Protein AF-A0A355WNE5-F1 (afdb_monomer_lite)

Foldseek 3Di:
DLCVQFVPVLLCVVQNDQLVLQLVLAQVGQLSSCVVCVVVLPPPPDPPPPDDDPDPVVSVVSRVVSCVVDVVDHSVRSVVVSVLSSVVVLCVCLVVCDRSNVVVVVVVVVVVVPDDDFDLLFFTWQDKDFDRQVQADPVQWGDPVVVVVRVVSSVLSVCVQLVCDPVVVVVFKHKDWPDKDKDFDAIDGGGFIKIKTKFFPDDPFFKTWIKIWMATPVGHTGMIMIIIIGMAGNVVRDGGGRPPSSSVSSVVSCVSRVPDDDDPPPPDDPPDDD

pLDDT: mean 93.44, std 5.15, range [63.78, 98.75]

Structure (mmCIF, N/CA/C/O backbone):
data_AF-A0A355WNE5-F1
#
_entry.id   AF-A0A355WNE5-F1
#
loop_
_atom_site.group_PDB
_atom_site.id
_atom_site.type_symbol
_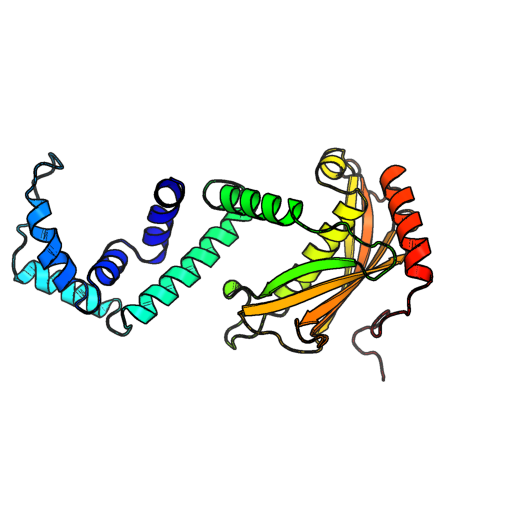atom_site.label_atom_id
_atom_site.label_alt_id
_atom_site.label_comp_id
_atom_site.label_asym_id
_atom_site.label_entity_id
_atom_site.label_seq_id
_atom_site.pdbx_PDB_ins_code
_atom_site.Cartn_x
_atom_site.Cartn_y
_atom_site.Cartn_z
_atom_site.occupancy
_atom_site.B_iso_or_equiv
_atom_site.auth_seq_id
_atom_site.auth_comp_id
_atom_site.auth_asym_id
_atom_site.auth_atom_id
_atom_site.pdbx_PDB_model_num
ATOM 1 N N . ASP A 1 1 ? -6.189 7.077 -25.784 1.00 85.75 1 ASP A N 1
ATOM 2 C CA . ASP A 1 1 ? -5.444 5.854 -25.456 1.00 85.75 1 ASP A CA 1
ATOM 3 C C . ASP A 1 1 ? -4.500 6.146 -24.292 1.00 85.75 1 ASP A C 1
ATOM 5 O O . ASP A 1 1 ? -3.668 7.043 -24.400 1.00 85.75 1 ASP A O 1
ATOM 9 N N . ASP A 1 2 ? -4.686 5.475 -23.157 1.00 89.94 2 ASP A N 1
ATOM 10 C CA . ASP A 1 2 ? -3.910 5.709 -21.928 1.00 89.94 2 ASP A CA 1
ATOM 11 C C . ASP A 1 2 ? -2.497 5.137 -22.013 1.00 89.94 2 ASP A C 1
ATOM 13 O O . ASP A 1 2 ? -1.567 5.724 -21.454 1.00 89.94 2 ASP A O 1
ATOM 17 N N . ALA A 1 3 ? -2.320 4.056 -22.778 1.00 86.75 3 ALA A N 1
ATOM 18 C CA . ALA A 1 3 ? -1.010 3.473 -23.023 1.00 86.75 3 ALA A CA 1
ATOM 19 C C . ALA A 1 3 ? -0.107 4.477 -23.754 1.00 86.75 3 ALA A C 1
ATOM 21 O O . ALA A 1 3 ? 1.057 4.641 -23.393 1.00 86.75 3 ALA A O 1
ATOM 22 N N . ILE A 1 4 ? -0.667 5.226 -24.710 1.00 89.56 4 ILE A N 1
ATOM 23 C CA . ILE A 1 4 ? 0.061 6.274 -25.437 1.00 89.56 4 ILE A CA 1
ATOM 24 C C . ILE A 1 4 ? 0.364 7.483 -24.541 1.00 89.56 4 ILE A C 1
ATOM 26 O O . ILE A 1 4 ? 1.486 7.982 -24.538 1.00 89.56 4 ILE A O 1
ATOM 30 N N . ARG A 1 5 ? -0.610 7.963 -23.758 1.00 89.75 5 ARG A N 1
ATOM 31 C CA . ARG A 1 5 ? -0.451 9.198 -22.964 1.00 89.75 5 ARG A CA 1
ATOM 32 C C . ARG A 1 5 ? 0.501 9.049 -21.781 1.00 89.75 5 ARG A C 1
ATOM 34 O O . ARG A 1 5 ? 1.165 10.017 -21.422 1.00 89.75 5 ARG A O 1
ATOM 41 N N . PHE A 1 6 ? 0.545 7.867 -21.166 1.00 91.12 6 PHE A N 1
ATOM 42 C CA . PHE A 1 6 ? 1.245 7.670 -19.894 1.00 91.12 6 PHE A CA 1
ATOM 43 C C . PHE A 1 6 ? 2.335 6.596 -19.931 1.00 91.12 6 PHE A C 1
ATOM 45 O O . PHE A 1 6 ? 3.108 6.510 -18.983 1.00 91.12 6 PHE A O 1
ATOM 52 N N . GLY A 1 7 ? 2.436 5.803 -21.004 1.00 86.81 7 GLY A N 1
ATOM 53 C CA . GLY A 1 7 ? 3.395 4.699 -21.091 1.00 86.81 7 GLY A CA 1
ATOM 54 C C . GLY A 1 7 ? 4.793 5.088 -21.582 1.00 86.81 7 GLY A C 1
ATOM 55 O O . GLY A 1 7 ? 5.783 4.562 -21.079 1.00 86.81 7 GLY A O 1
ATOM 56 N N . PHE A 1 8 ? 4.916 6.006 -22.548 1.00 88.75 8 PHE A N 1
ATOM 57 C CA . PHE A 1 8 ? 6.215 6.286 -23.184 1.00 88.75 8 PHE A CA 1
ATOM 58 C C . PHE A 1 8 ? 7.208 6.999 -22.264 1.00 88.75 8 PHE A C 1
ATOM 60 O O . PHE A 1 8 ? 8.348 6.558 -22.137 1.00 88.75 8 PHE A O 1
ATOM 67 N N . GLY A 1 9 ? 6.781 8.072 -21.591 1.00 91.81 9 GLY A N 1
ATOM 68 C CA . GLY A 1 9 ? 7.689 8.888 -20.778 1.00 91.81 9 GLY A CA 1
ATOM 69 C C . GLY A 1 9 ? 8.368 8.094 -19.658 1.00 91.81 9 GLY A C 1
ATOM 70 O O . GLY A 1 9 ? 9.571 8.216 -19.449 1.00 91.81 9 GLY A O 1
ATOM 71 N N . ILE A 1 10 ? 7.620 7.212 -18.989 1.00 92.56 10 ILE A N 1
ATOM 72 C CA . ILE A 1 10 ? 8.150 6.368 -17.910 1.00 92.56 10 ILE A CA 1
ATOM 73 C C . ILE A 1 10 ? 9.097 5.271 -18.413 1.00 92.56 10 ILE A C 1
ATOM 75 O O . ILE A 1 10 ? 9.984 4.870 -17.668 1.00 92.56 10 ILE A O 1
ATOM 79 N N . ARG A 1 11 ? 8.975 4.822 -19.673 1.00 92.31 11 ARG A N 1
ATOM 80 C CA . ARG A 1 11 ? 9.958 3.912 -20.288 1.00 92.31 11 ARG A CA 1
ATOM 81 C C . ARG A 1 11 ? 11.306 4.602 -20.468 1.00 92.31 11 ARG A C 1
ATOM 83 O O . ARG A 1 11 ? 12.330 4.036 -20.108 1.00 92.31 11 ARG A O 1
ATOM 90 N N . TRP A 1 12 ? 11.306 5.843 -20.948 1.00 93.50 12 TRP A N 1
ATOM 91 C CA . TRP A 1 12 ? 12.545 6.603 -21.123 1.00 93.50 12 TRP A CA 1
ATOM 92 C C . TRP A 1 12 ? 13.160 7.050 -19.802 1.00 93.50 12 TRP A C 1
ATOM 94 O O . TRP A 1 12 ? 14.377 7.039 -19.675 1.00 93.50 12 TRP A O 1
ATOM 104 N N . ALA A 1 13 ? 12.347 7.404 -18.809 1.00 93.44 13 ALA A N 1
ATOM 105 C CA . ALA A 1 13 ? 12.850 7.861 -17.517 1.00 93.44 13 ALA A CA 1
ATOM 106 C C . ALA A 1 13 ? 13.693 6.805 -16.775 1.00 93.44 13 ALA A C 1
ATOM 108 O O . ALA A 1 13 ? 14.590 7.183 -16.030 1.00 93.44 13 ALA A O 1
ATOM 109 N N . GLN A 1 14 ? 13.437 5.508 -16.980 1.00 92.25 14 GLN A N 1
ATOM 110 C CA . GLN A 1 14 ? 14.208 4.445 -16.319 1.00 92.25 14 GLN A CA 1
ATOM 111 C C . GLN A 1 14 ? 15.408 3.918 -17.121 1.00 92.25 14 GLN A C 1
ATOM 113 O O . GLN A 1 14 ? 16.373 3.453 -16.529 1.00 92.25 14 GLN A O 1
ATOM 118 N N . MET A 1 15 ? 15.338 3.946 -18.454 1.00 91.62 15 MET A N 1
ATOM 119 C CA . MET A 1 15 ? 16.271 3.232 -19.340 1.00 91.62 15 MET A CA 1
ATOM 120 C C . MET A 1 15 ? 16.990 4.169 -20.313 1.00 91.62 15 MET A C 1
ATOM 122 O O . MET A 1 15 ? 17.979 3.795 -20.934 1.00 91.62 15 MET A O 1
ATOM 126 N N . GLY A 1 16 ? 16.506 5.399 -20.470 1.00 92.75 16 GLY A N 1
ATOM 127 C CA . GLY A 1 16 ? 16.925 6.278 -21.551 1.00 92.75 16 GLY A CA 1
ATOM 128 C C . GLY A 1 16 ? 16.447 5.791 -22.923 1.00 92.75 16 GLY A C 1
ATOM 129 O O . GLY A 1 16 ? 15.763 4.772 -23.069 1.00 92.75 16 GLY A O 1
ATOM 130 N N . LEU A 1 17 ? 16.788 6.560 -23.957 1.00 91.25 17 LEU A N 1
ATOM 131 C CA . LEU A 1 17 ? 16.366 6.283 -25.332 1.00 91.25 17 LEU A CA 1
ATOM 132 C C . LEU A 1 17 ? 17.112 5.097 -25.951 1.00 91.25 17 LEU A C 1
ATOM 134 O O . LEU A 1 17 ? 16.466 4.217 -26.513 1.00 91.25 17 LEU A O 1
ATOM 138 N N . PHE A 1 18 ? 18.442 5.044 -25.823 1.00 91.81 18 PHE A N 1
ATOM 139 C CA . PHE A 1 18 ? 19.246 3.995 -26.459 1.00 91.81 18 PHE A CA 1
ATOM 140 C C . PHE A 1 18 ? 18.902 2.603 -25.928 1.00 91.81 18 PHE A C 1
ATOM 142 O O . PHE A 1 18 ? 18.630 1.710 -26.718 1.00 91.81 18 PHE A O 1
ATOM 149 N N . GLU A 1 19 ? 18.785 2.420 -24.616 1.00 93.75 19 GLU A N 1
ATOM 150 C CA . GLU A 1 19 ? 18.421 1.110 -24.067 1.00 93.75 19 GLU A CA 1
ATOM 151 C C . GLU A 1 19 ? 16.990 0.699 -24.465 1.00 93.75 19 GLU A C 1
ATOM 153 O O . GLU A 1 19 ? 16.724 -0.458 -24.791 1.00 93.75 19 GLU A O 1
ATOM 158 N N . THR A 1 20 ? 16.061 1.662 -24.541 1.00 92.44 20 THR A N 1
ATOM 159 C CA . THR A 1 20 ? 14.703 1.406 -25.056 1.00 92.44 20 THR A CA 1
ATOM 160 C C . THR A 1 20 ? 14.740 0.917 -26.510 1.00 92.44 20 THR A C 1
ATOM 162 O O . THR A 1 20 ? 14.001 0.001 -26.874 1.00 92.44 20 THR A O 1
ATOM 165 N N . TYR A 1 21 ? 15.600 1.505 -27.343 1.00 92.88 21 TYR A N 1
ATOM 166 C CA . TYR A 1 21 ? 15.784 1.105 -28.739 1.00 92.88 21 TYR A CA 1
ATOM 167 C C . TYR A 1 21 ? 16.542 -0.215 -28.887 1.00 92.88 21 TYR A C 1
ATOM 169 O O . TYR A 1 21 ? 16.194 -1.005 -29.761 1.00 92.88 21 TYR A O 1
ATOM 177 N N . ARG A 1 22 ? 17.493 -0.514 -27.994 1.00 93.44 22 ARG A N 1
ATOM 178 C CA . ARG A 1 22 ? 18.166 -1.817 -27.927 1.00 93.44 22 ARG A CA 1
ATOM 179 C C . ARG A 1 22 ? 17.148 -2.936 -27.738 1.00 93.44 22 ARG A C 1
ATOM 181 O O . ARG A 1 22 ? 17.141 -3.884 -28.515 1.00 93.44 22 ARG A O 1
ATOM 188 N N . VAL A 1 23 ? 16.241 -2.783 -26.768 1.00 92.56 23 VAL A N 1
ATOM 189 C CA . VAL A 1 23 ? 15.145 -3.739 -26.533 1.00 92.56 23 VAL A CA 1
ATOM 190 C C . VAL A 1 23 ? 14.216 -3.832 -27.749 1.00 92.56 23 VAL A C 1
ATOM 192 O O . VAL A 1 23 ? 13.805 -4.927 -28.122 1.00 92.56 23 VAL A O 1
ATOM 195 N N . ALA A 1 24 ? 13.912 -2.708 -28.408 1.00 89.94 24 ALA A N 1
ATOM 196 C CA . ALA A 1 24 ? 13.095 -2.700 -29.626 1.00 89.94 24 ALA A CA 1
ATOM 197 C C . ALA A 1 24 ? 13.771 -3.400 -30.821 1.00 89.94 24 ALA A C 1
ATOM 199 O O . ALA A 1 24 ? 13.076 -3.938 -31.680 1.00 89.94 24 ALA A O 1
ATOM 200 N N . GLY A 1 25 ? 15.106 -3.422 -30.863 1.00 89.19 25 GLY A N 1
ATOM 201 C CA . GLY A 1 25 ? 15.897 -4.160 -31.846 1.00 89.19 25 GLY A CA 1
ATOM 202 C C . GLY A 1 25 ? 15.849 -5.683 -31.687 1.00 89.19 25 GLY A C 1
ATOM 203 O O . GLY A 1 25 ? 16.315 -6.393 -32.576 1.00 89.19 25 GLY A O 1
ATOM 204 N N . GLY A 1 26 ? 15.258 -6.205 -30.607 1.00 89.50 26 GLY A N 1
ATOM 205 C CA . GLY A 1 26 ? 15.189 -7.642 -30.338 1.00 89.50 26 GLY A CA 1
ATOM 206 C C . GLY A 1 26 ? 16.566 -8.244 -30.048 1.00 89.50 26 GLY A C 1
ATOM 207 O O . GLY A 1 26 ? 17.490 -7.530 -29.676 1.00 89.50 26 GLY A O 1
ATOM 208 N N . GLU A 1 27 ? 16.719 -9.561 -30.221 1.00 88.69 27 GLU A N 1
ATOM 209 C CA . GLU A 1 27 ? 17.954 -10.293 -29.858 1.00 88.69 27 GLU A CA 1
ATOM 210 C C . GLU A 1 27 ? 19.220 -9.780 -30.566 1.00 88.69 27 GLU A C 1
ATOM 212 O O . GLU A 1 27 ? 20.323 -9.939 -30.056 1.00 88.69 27 GLU A O 1
ATOM 217 N N . ALA A 1 28 ? 19.073 -9.126 -31.721 1.00 87.25 28 ALA A N 1
ATOM 218 C CA . ALA A 1 28 ? 20.183 -8.514 -32.451 1.00 87.25 28 ALA A CA 1
ATOM 219 C C . ALA A 1 28 ? 20.502 -7.067 -31.998 1.00 87.25 28 ALA A C 1
ATOM 221 O O . ALA A 1 28 ? 21.400 -6.422 -32.545 1.00 87.25 28 ALA A O 1
ATOM 222 N N . GLY A 1 29 ? 19.781 -6.558 -30.996 1.00 90.19 29 GLY A N 1
ATOM 223 C CA . GLY A 1 29 ? 20.091 -5.341 -30.254 1.00 90.19 29 GLY A CA 1
ATOM 224 C C . GLY A 1 29 ? 20.078 -4.055 -31.082 1.00 90.19 29 GLY A C 1
ATOM 225 O O . GLY A 1 29 ? 19.337 -3.893 -32.054 1.00 90.19 29 GLY A O 1
ATOM 226 N N . MET A 1 30 ? 20.917 -3.105 -30.667 1.00 93.81 30 MET A N 1
ATOM 227 C CA . MET A 1 30 ? 20.962 -1.755 -31.233 1.00 93.81 30 MET A CA 1
ATOM 228 C C . MET A 1 30 ? 21.363 -1.733 -32.714 1.00 93.81 30 MET A C 1
ATOM 230 O O . MET A 1 30 ? 20.797 -0.964 -33.489 1.00 93.81 30 MET A O 1
ATOM 234 N N . ALA A 1 31 ? 22.296 -2.592 -33.133 1.00 91.19 31 ALA A N 1
ATOM 235 C CA . ALA A 1 31 ? 22.722 -2.662 -34.530 1.00 91.19 31 ALA A CA 1
ATOM 236 C C . ALA A 1 31 ? 21.545 -3.004 -35.459 1.00 91.19 31 ALA A C 1
ATOM 238 O O . ALA A 1 31 ? 21.344 -2.351 -36.483 1.00 91.19 31 ALA A O 1
ATOM 239 N N . HIS A 1 32 ? 20.720 -3.978 -35.065 1.00 91.31 32 HIS A N 1
ATOM 240 C CA . HIS A 1 32 ? 19.525 -4.345 -35.819 1.00 91.31 32 HIS A CA 1
ATOM 241 C C . HIS A 1 32 ? 18.469 -3.234 -35.816 1.00 91.31 32 HIS A C 1
ATOM 243 O O . HIS A 1 32 ? 17.899 -2.936 -36.865 1.00 91.31 32 HIS A O 1
ATOM 249 N N . PHE A 1 33 ? 18.266 -2.558 -34.679 1.00 92.19 33 PHE A N 1
ATOM 250 C CA . PHE A 1 33 ? 17.375 -1.398 -34.611 1.00 92.19 33 PHE A CA 1
ATOM 251 C C . PHE A 1 33 ? 17.787 -0.297 -35.604 1.00 92.19 33 PHE A C 1
ATOM 253 O O . PHE A 1 33 ? 16.955 0.202 -36.364 1.00 92.19 33 PHE A O 1
ATOM 260 N N . ILE A 1 34 ? 19.074 0.065 -35.638 1.00 91.75 34 ILE A N 1
ATOM 261 C CA . ILE A 1 34 ? 19.584 1.107 -36.539 1.00 91.75 34 ILE A CA 1
ATOM 262 C C . ILE A 1 34 ? 19.509 0.658 -38.001 1.00 91.75 34 ILE A C 1
ATOM 264 O O . ILE A 1 34 ? 19.103 1.450 -38.846 1.00 91.75 34 ILE A O 1
ATOM 268 N N . ALA A 1 35 ? 19.823 -0.601 -38.313 1.00 88.44 35 ALA A N 1
ATOM 269 C CA . ALA A 1 35 ? 19.684 -1.123 -39.673 1.00 88.44 35 ALA A CA 1
ATOM 270 C C . ALA A 1 35 ? 18.229 -1.051 -40.174 1.00 88.44 35 ALA A C 1
ATOM 272 O O . ALA A 1 35 ? 17.982 -0.734 -41.337 1.00 88.44 35 ALA A O 1
ATOM 273 N N . GLN A 1 36 ? 17.263 -1.304 -39.288 1.00 87.81 36 GLN A N 1
ATOM 274 C CA . GLN A 1 36 ? 15.842 -1.276 -39.621 1.00 87.81 36 GLN A CA 1
ATOM 275 C C . GLN A 1 36 ? 15.287 0.150 -39.767 1.00 87.81 36 GLN A C 1
ATOM 277 O O . GLN A 1 36 ? 14.536 0.420 -40.705 1.00 87.81 36 GLN A O 1
ATOM 282 N N . PHE A 1 37 ? 15.618 1.058 -38.843 1.00 85.69 37 PHE A N 1
ATOM 283 C CA . PHE A 1 37 ? 14.976 2.378 -38.748 1.00 85.69 37 PHE A CA 1
ATOM 284 C C . PHE A 1 37 ? 15.862 3.554 -39.172 1.00 85.69 37 PHE A C 1
ATOM 286 O O . PHE A 1 37 ? 15.346 4.641 -39.426 1.00 85.69 37 PHE A O 1
ATOM 293 N N . GLY A 1 38 ? 17.171 3.354 -39.307 1.00 82.19 38 GLY A N 1
ATOM 294 C CA . GLY A 1 38 ? 18.125 4.351 -39.793 1.00 82.19 38 GLY A CA 1
ATOM 295 C C . GLY A 1 38 ? 17.734 4.998 -41.128 1.00 82.19 38 GLY A C 1
ATOM 296 O O . GLY A 1 38 ? 17.777 6.226 -41.218 1.00 82.19 38 GLY A O 1
ATOM 297 N N . PRO A 1 39 ? 17.249 4.244 -42.138 1.00 83.56 39 PRO A N 1
ATOM 298 C CA . PRO A 1 39 ? 16.793 4.828 -43.402 1.00 83.56 39 PRO A CA 1
ATOM 299 C C . PRO A 1 39 ? 15.679 5.873 -43.236 1.00 83.56 39 PRO A C 1
ATOM 301 O O . PRO A 1 39 ? 15.608 6.832 -44.009 1.00 83.56 39 PRO A O 1
ATOM 304 N N . CYS A 1 40 ? 14.839 5.739 -42.204 1.00 82.62 40 CYS A N 1
ATOM 305 C CA . CYS A 1 40 ? 13.740 6.665 -41.925 1.00 82.62 40 CYS A CA 1
ATOM 306 C C . CYS A 1 40 ? 14.218 8.042 -41.439 1.00 82.62 40 CYS A C 1
ATOM 308 O O . CYS A 1 40 ? 13.444 8.995 -41.493 1.00 82.62 40 CYS A O 1
ATOM 310 N N . LEU A 1 41 ? 15.474 8.182 -40.995 1.00 77.19 41 LEU A N 1
ATOM 311 C CA . LEU A 1 41 ? 16.040 9.471 -40.571 1.00 77.19 41 LEU A CA 1
ATOM 312 C C . LEU A 1 41 ? 16.204 10.457 -41.738 1.00 77.19 41 LEU A C 1
ATOM 314 O O . LEU A 1 41 ? 16.226 11.664 -41.524 1.00 77.19 41 LEU A O 1
ATOM 318 N N . SER A 1 42 ? 16.269 9.952 -42.974 1.00 77.00 42 SER A N 1
ATOM 319 C CA . SER A 1 42 ? 16.332 10.770 -44.194 1.00 77.00 42 SER A CA 1
ATOM 320 C C . SER A 1 42 ? 14.975 11.340 -44.629 1.00 77.00 42 SER A C 1
ATOM 322 O O . SER A 1 42 ? 14.903 12.189 -45.519 1.00 77.00 42 SER A O 1
ATOM 324 N N . TRP A 1 43 ? 13.878 10.869 -44.031 1.00 81.50 43 TRP A N 1
ATOM 325 C CA . TRP A 1 43 ? 12.535 11.319 -44.382 1.00 81.50 43 TRP A CA 1
ATOM 326 C C . TRP A 1 43 ? 12.270 12.722 -43.809 1.00 81.50 43 TRP A C 1
ATOM 328 O O . TRP A 1 43 ? 12.822 13.086 -42.768 1.00 81.50 43 TRP A O 1
ATOM 338 N N . PRO A 1 44 ? 11.388 13.522 -44.433 1.00 81.31 44 PRO A N 1
ATOM 339 C CA . PRO A 1 44 ? 11.195 14.934 -44.098 1.00 81.31 44 PRO A CA 1
ATOM 340 C C . PRO A 1 44 ? 10.338 15.151 -42.831 1.00 81.31 44 PRO A C 1
ATOM 342 O O . PRO A 1 44 ? 9.370 15.911 -42.853 1.00 81.31 44 PRO A O 1
ATOM 345 N N . TRP A 1 45 ? 10.682 14.494 -41.719 1.00 76.31 45 TRP A N 1
ATOM 346 C CA . TRP A 1 45 ? 9.999 14.620 -40.422 1.00 76.31 45 TRP A CA 1
ATOM 347 C C . TRP A 1 45 ? 10.363 15.906 -39.673 1.00 76.31 45 TRP A C 1
ATOM 349 O O . TRP A 1 45 ? 9.607 16.360 -38.817 1.00 76.31 45 TRP A O 1
ATOM 359 N N . THR A 1 46 ? 11.523 16.495 -39.975 1.00 78.25 46 THR A N 1
ATOM 360 C CA . THR A 1 46 ? 12.040 17.701 -39.318 1.00 78.25 46 THR A CA 1
ATOM 361 C C . THR A 1 46 ? 12.763 18.610 -40.311 1.00 78.25 46 THR A C 1
ATOM 363 O O . THR A 1 46 ? 13.117 18.207 -41.416 1.00 78.25 46 THR A O 1
ATOM 366 N N . LYS A 1 47 ? 12.956 19.874 -39.925 1.00 81.00 47 LYS A N 1
ATOM 367 C CA . LYS A 1 47 ? 13.794 20.843 -40.649 1.00 81.00 47 LYS A CA 1
ATOM 368 C C . LYS A 1 47 ? 15.225 20.911 -40.102 1.00 81.00 47 LYS A C 1
ATOM 370 O O . LYS A 1 47 ? 16.065 21.569 -40.705 1.00 81.00 47 LYS A O 1
ATOM 375 N N . LEU A 1 48 ? 15.503 20.233 -38.987 1.00 78.81 48 LEU A N 1
ATOM 376 C CA . LEU A 1 48 ? 16.829 20.134 -38.374 1.00 78.81 48 LEU A CA 1
ATOM 377 C C . LEU A 1 48 ? 17.623 19.003 -39.042 1.00 78.81 48 LEU A C 1
ATOM 379 O O . LEU A 1 48 ? 17.717 17.910 -38.497 1.00 78.81 48 LEU A O 1
ATOM 383 N N . MET A 1 49 ? 18.125 19.263 -40.252 1.00 82.19 49 MET A N 1
ATOM 384 C CA . MET A 1 49 ? 18.818 18.262 -41.083 1.00 82.19 49 MET A CA 1
ATOM 385 C C . MET A 1 49 ? 20.348 18.373 -41.041 1.00 82.19 49 MET A C 1
ATO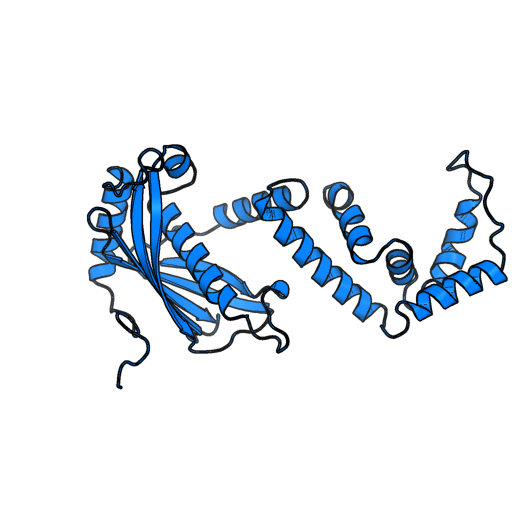M 387 O O . MET A 1 49 ? 21.025 17.637 -41.749 1.00 82.19 49 MET A O 1
ATOM 391 N N . ASP A 1 50 ? 20.893 19.279 -40.227 1.00 85.38 50 ASP A N 1
ATOM 392 C CA . ASP A 1 50 ? 22.328 19.326 -39.935 1.00 85.38 50 ASP A CA 1
ATOM 393 C C . ASP A 1 50 ? 22.659 18.240 -38.901 1.00 85.38 50 ASP A C 1
ATOM 395 O O . ASP A 1 50 ? 22.663 18.475 -37.691 1.00 85.38 50 ASP A O 1
ATOM 399 N N . VAL A 1 51 ? 22.790 17.005 -39.387 1.00 83.88 51 VAL A N 1
ATOM 400 C CA . VAL A 1 51 ? 23.010 15.800 -38.582 1.00 83.88 51 VAL A CA 1
ATOM 401 C C . VAL A 1 51 ? 24.150 14.968 -39.177 1.00 83.88 51 VAL A C 1
ATOM 403 O O . VAL A 1 51 ? 24.363 15.017 -40.390 1.00 83.88 51 VAL A O 1
ATOM 406 N N . PRO A 1 52 ? 24.881 14.184 -38.362 1.00 85.50 52 PRO A N 1
ATOM 407 C CA . PRO A 1 52 ? 25.912 13.284 -38.869 1.00 85.50 52 PRO A CA 1
ATOM 408 C C . PRO A 1 52 ? 25.359 12.282 -39.889 1.00 85.50 52 PRO A C 1
ATOM 410 O O . PRO A 1 52 ? 24.244 11.778 -39.732 1.00 85.50 52 PRO A O 1
ATOM 413 N N . GLU A 1 53 ? 26.159 11.946 -40.903 1.00 87.19 53 GLU A N 1
ATOM 414 C CA . GLU A 1 53 ? 25.842 10.842 -41.809 1.00 87.19 53 GLU A CA 1
ATOM 415 C C . GLU A 1 53 ? 25.831 9.513 -41.042 1.00 87.19 53 GLU A C 1
ATOM 417 O O . GLU A 1 53 ? 26.710 9.243 -40.220 1.00 87.19 53 GLU A O 1
ATOM 422 N N . LEU A 1 54 ? 24.837 8.666 -41.321 1.00 87.75 54 LEU A N 1
ATOM 423 C CA . LEU A 1 54 ? 24.714 7.344 -40.710 1.00 87.75 54 LEU A CA 1
ATOM 424 C C . LEU A 1 54 ? 25.671 6.351 -41.387 1.00 87.75 54 LEU A C 1
ATOM 426 O O . LEU A 1 54 ? 25.249 5.493 -42.159 1.00 87.75 54 LEU A O 1
ATOM 430 N N . THR A 1 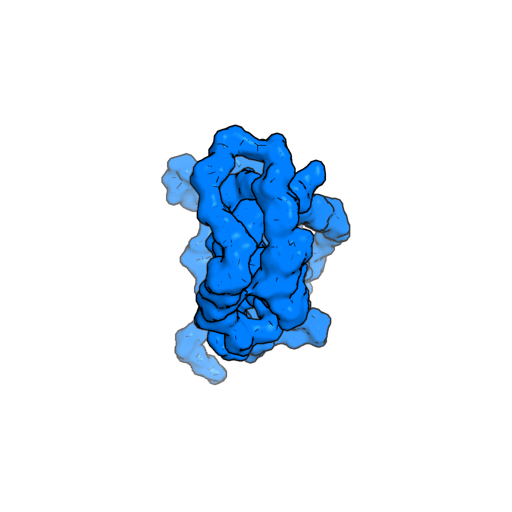55 ? 26.967 6.514 -41.137 1.00 91.69 55 THR A N 1
ATOM 431 C CA . THR A 1 55 ? 28.024 5.644 -41.667 1.00 91.69 55 THR A CA 1
ATOM 432 C C . THR A 1 55 ? 28.113 4.329 -40.897 1.00 91.69 55 THR A C 1
ATOM 434 O O . THR A 1 55 ? 27.733 4.264 -39.726 1.00 91.69 55 THR A O 1
ATOM 437 N N . ASP A 1 56 ? 28.684 3.291 -41.514 1.00 91.50 56 ASP A N 1
ATOM 438 C CA . ASP A 1 56 ? 28.910 1.995 -40.854 1.00 91.50 56 ASP A CA 1
ATOM 439 C C . ASP A 1 56 ? 29.733 2.138 -39.559 1.00 91.50 56 ASP A C 1
ATOM 441 O O . ASP A 1 56 ? 29.418 1.506 -38.549 1.00 91.50 56 ASP A O 1
ATOM 445 N N . ASP A 1 57 ? 30.732 3.029 -39.548 1.00 94.38 57 ASP A N 1
ATOM 446 C CA . ASP A 1 57 ? 31.538 3.329 -38.357 1.00 94.38 57 ASP A CA 1
ATOM 447 C C . ASP A 1 57 ? 30.700 3.953 -37.230 1.00 94.38 57 ASP A C 1
ATOM 449 O O . ASP A 1 57 ? 30.870 3.603 -36.057 1.00 94.38 57 ASP A O 1
ATOM 453 N N . LEU A 1 58 ? 29.767 4.854 -37.563 1.00 91.94 58 LEU A N 1
ATOM 454 C CA . LEU A 1 58 ? 28.859 5.454 -36.585 1.00 91.94 58 LEU A CA 1
ATOM 455 C C . LEU A 1 58 ? 27.876 4.416 -36.033 1.00 91.94 58 LEU A C 1
ATOM 457 O O . LEU A 1 58 ? 27.680 4.353 -34.818 1.00 91.94 58 LEU A O 1
ATOM 461 N N . VAL A 1 59 ? 27.299 3.572 -36.897 1.00 92.50 59 VAL A N 1
ATOM 462 C CA . VAL A 1 59 ? 26.417 2.471 -36.475 1.00 92.50 59 VAL A CA 1
ATOM 463 C C . VAL A 1 59 ? 27.156 1.537 -35.523 1.00 92.50 59 VAL A C 1
ATOM 465 O O . VAL A 1 59 ? 26.644 1.234 -34.443 1.00 92.50 59 VAL A O 1
ATOM 468 N N . LYS A 1 60 ? 28.381 1.133 -35.879 1.00 94.50 60 LYS A N 1
ATOM 469 C CA . LYS A 1 60 ? 29.225 0.284 -35.036 1.00 94.50 60 LYS A CA 1
ATOM 470 C C . LYS A 1 60 ? 29.528 0.949 -33.693 1.00 94.50 60 LYS A C 1
ATOM 472 O O . LYS A 1 60 ? 29.380 0.310 -32.659 1.00 94.50 60 LYS A O 1
ATOM 477 N N . THR A 1 61 ? 29.888 2.231 -33.695 1.00 95.69 61 THR A N 1
ATOM 478 C CA . THR A 1 61 ? 30.186 2.986 -32.466 1.00 95.69 61 THR A CA 1
ATOM 479 C C . THR A 1 61 ? 28.989 3.005 -31.516 1.00 95.69 61 THR A C 1
ATOM 481 O O . THR A 1 61 ? 29.143 2.748 -30.323 1.00 95.69 61 THR A O 1
ATOM 484 N N . ILE A 1 62 ? 27.788 3.273 -32.036 1.00 94.19 62 ILE A N 1
ATOM 485 C CA . ILE A 1 62 ? 26.560 3.300 -31.231 1.00 94.19 62 ILE A CA 1
ATOM 486 C C . ILE A 1 62 ? 26.217 1.899 -30.705 1.00 94.19 62 ILE A C 1
ATOM 488 O O . ILE A 1 62 ? 25.836 1.757 -29.542 1.00 94.19 62 ILE A O 1
ATOM 492 N N . ALA A 1 63 ? 26.351 0.865 -31.540 1.00 93.94 63 ALA A N 1
ATOM 493 C CA . ALA A 1 63 ? 26.102 -0.513 -31.132 1.00 93.94 63 ALA A CA 1
ATOM 494 C C . ALA A 1 63 ? 27.072 -0.962 -30.026 1.00 93.94 63 ALA A C 1
ATOM 496 O O . ALA A 1 63 ? 26.615 -1.426 -28.984 1.00 93.94 63 ALA A O 1
ATOM 497 N N . ASP A 1 64 ? 28.377 -0.719 -30.195 1.00 95.75 64 ASP A N 1
ATOM 498 C CA . ASP A 1 64 ? 29.407 -1.052 -29.204 1.00 95.75 64 ASP A CA 1
ATOM 499 C C . ASP A 1 64 ? 29.148 -0.342 -27.861 1.00 95.75 64 ASP A C 1
ATOM 501 O O . ASP A 1 64 ? 29.295 -0.940 -26.796 1.00 95.75 64 ASP A O 1
ATOM 505 N N . GLN A 1 65 ? 28.729 0.930 -27.888 1.00 96.06 65 GLN A N 1
ATOM 506 C CA . GLN A 1 65 ? 28.369 1.679 -26.677 1.00 96.06 65 GLN A CA 1
ATOM 507 C C . GLN A 1 65 ? 27.111 1.121 -26.001 1.00 96.06 65 GLN A C 1
ATOM 509 O O . GLN A 1 65 ? 27.065 1.019 -24.774 1.00 96.06 65 GLN A O 1
ATOM 514 N N . SER A 1 66 ? 26.102 0.733 -26.785 1.00 94.94 66 SER A N 1
ATOM 515 C CA . SER A 1 66 ? 24.888 0.099 -26.265 1.00 94.94 66 SER A CA 1
ATOM 516 C C . SER A 1 66 ? 25.185 -1.262 -25.626 1.00 94.94 66 SER A C 1
ATOM 518 O O . SER A 1 66 ? 24.644 -1.573 -24.565 1.00 94.94 66 SER A O 1
ATOM 520 N N . ASP A 1 67 ? 26.077 -2.058 -26.216 1.00 93.88 67 ASP A N 1
ATOM 521 C CA . ASP A 1 67 ? 26.498 -3.337 -25.642 1.00 93.88 67 ASP A CA 1
ATOM 522 C C . ASP A 1 67 ? 27.402 -3.155 -24.418 1.00 93.88 67 ASP A C 1
ATOM 524 O O . ASP A 1 67 ? 27.287 -3.911 -23.455 1.00 93.88 67 ASP A O 1
ATOM 528 N N . ALA A 1 68 ? 28.233 -2.113 -24.377 1.00 95.25 68 ALA A N 1
ATOM 529 C CA . ALA A 1 68 ? 28.966 -1.761 -23.163 1.00 95.25 68 ALA A CA 1
ATOM 530 C C . ALA A 1 68 ? 28.023 -1.384 -22.002 1.00 95.25 68 ALA A C 1
ATOM 532 O O . ALA A 1 68 ? 28.316 -1.700 -20.849 1.00 95.25 68 ALA A O 1
ATOM 533 N N . GLN A 1 69 ? 26.886 -0.739 -22.295 1.00 93.69 69 GLN A N 1
ATOM 534 C CA . GLN A 1 69 ? 25.890 -0.359 -21.291 1.00 93.69 69 GLN A CA 1
ATOM 535 C C . GLN A 1 69 ? 25.125 -1.564 -20.723 1.00 93.69 69 GLN A C 1
ATOM 537 O O . GLN A 1 69 ? 24.880 -1.610 -19.517 1.00 93.69 69 GLN A O 1
ATOM 542 N N . SER A 1 70 ? 24.675 -2.502 -21.563 1.00 93.88 70 SER A N 1
ATOM 543 C CA . SER A 1 70 ? 23.722 -3.549 -21.137 1.00 93.88 70 SER A CA 1
ATOM 544 C C . SER A 1 70 ? 23.872 -4.900 -21.848 1.00 93.88 70 SER A C 1
ATOM 546 O O . SER A 1 70 ? 22.998 -5.762 -21.760 1.00 93.88 70 SER A O 1
ATOM 548 N N . GLY A 1 71 ? 25.004 -5.134 -22.513 1.00 90.94 71 GLY A N 1
ATOM 549 C CA . GLY A 1 71 ? 25.324 -6.379 -23.222 1.00 90.94 71 GLY A CA 1
ATOM 550 C C . GLY A 1 71 ? 25.426 -7.620 -22.338 1.00 90.94 71 GLY A C 1
ATOM 551 O O . GLY A 1 71 ? 25.292 -8.734 -22.835 1.00 90.94 71 GLY A O 1
ATOM 552 N N . MET A 1 72 ? 25.601 -7.444 -21.025 1.00 94.56 72 MET A N 1
ATOM 553 C CA . MET A 1 72 ? 25.571 -8.537 -20.048 1.00 94.56 72 MET A CA 1
ATOM 554 C C . MET A 1 72 ? 24.161 -9.083 -19.773 1.00 94.56 72 MET A C 1
ATOM 556 O O . MET A 1 72 ? 24.039 -10.111 -19.112 1.00 94.56 72 MET A O 1
ATOM 560 N N . HIS A 1 73 ? 23.113 -8.410 -20.259 1.00 94.88 73 HIS A N 1
ATOM 561 C CA . HIS A 1 73 ? 21.727 -8.842 -20.131 1.00 94.88 73 HIS A CA 1
ATOM 562 C C . HIS A 1 73 ? 21.162 -9.293 -21.478 1.00 94.88 73 HIS A C 1
ATOM 564 O O . HIS A 1 73 ? 21.293 -8.608 -22.500 1.00 94.88 73 HIS A O 1
ATOM 570 N N . SER A 1 74 ? 20.449 -10.417 -21.455 1.00 94.69 74 SER A N 1
ATOM 571 C CA . SER A 1 74 ? 19.558 -10.799 -22.548 1.00 94.69 74 SER A CA 1
ATOM 572 C C . SER A 1 74 ? 18.414 -9.794 -22.694 1.00 94.69 74 SER A C 1
ATOM 574 O O . SER A 1 74 ? 18.021 -9.111 -21.741 1.00 94.69 74 SER A O 1
ATOM 576 N N . ILE A 1 75 ? 17.806 -9.741 -23.879 1.00 93.44 75 ILE A N 1
ATOM 577 C CA . ILE A 1 75 ? 16.655 -8.862 -24.122 1.00 93.44 75 ILE A CA 1
ATOM 578 C C . ILE A 1 75 ? 15.492 -9.219 -23.195 1.00 93.44 75 ILE A C 1
ATOM 580 O O . ILE A 1 75 ? 14.872 -8.333 -22.613 1.00 93.44 75 ILE A O 1
ATOM 584 N N . ARG A 1 76 ? 15.259 -10.516 -22.961 1.00 94.25 76 ARG A N 1
ATOM 585 C CA . ARG A 1 76 ? 14.247 -11.008 -22.013 1.00 94.25 76 ARG A CA 1
ATOM 586 C C . ARG A 1 76 ? 14.478 -10.493 -20.587 1.00 94.25 76 ARG A C 1
ATOM 588 O O . ARG A 1 76 ? 13.520 -10.206 -19.870 1.00 94.25 76 ARG A O 1
ATOM 595 N N . GLU A 1 77 ? 15.730 -10.418 -20.142 1.00 95.06 77 GLU A N 1
ATOM 596 C CA . GLU A 1 77 ? 16.068 -9.874 -18.821 1.00 95.06 77 GLU A CA 1
ATOM 597 C C . GLU A 1 77 ? 15.829 -8.367 -18.765 1.00 95.06 77 GLU A C 1
ATOM 599 O O . GLU A 1 77 ? 15.211 -7.895 -17.812 1.00 95.06 77 GLU A O 1
ATOM 604 N N . LEU A 1 78 ? 16.217 -7.628 -19.807 1.00 95.12 78 LEU A N 1
ATOM 605 C CA . LEU A 1 78 ? 15.950 -6.192 -19.904 1.00 95.12 78 LEU A CA 1
ATOM 606 C C . LEU A 1 78 ? 14.455 -5.874 -19.937 1.00 95.12 78 LEU A C 1
ATOM 608 O O . LEU A 1 78 ? 14.023 -4.919 -19.297 1.00 95.12 78 LEU A O 1
ATOM 612 N N . GLU A 1 79 ? 13.640 -6.682 -20.615 1.00 94.44 79 GLU A N 1
ATOM 613 C CA . GLU A 1 79 ? 12.181 -6.549 -20.585 1.00 94.44 79 GLU A CA 1
ATOM 614 C C . GLU A 1 79 ? 11.621 -6.729 -19.172 1.00 94.44 79 GLU A C 1
ATOM 616 O O . GLU A 1 79 ? 10.784 -5.938 -18.739 1.00 94.44 79 GLU A O 1
ATOM 621 N N . ARG A 1 80 ? 12.112 -7.722 -18.419 1.00 93.12 80 ARG A N 1
ATOM 622 C CA . ARG A 1 80 ? 11.703 -7.932 -17.021 1.00 93.12 80 ARG A CA 1
ATOM 623 C C . ARG A 1 80 ? 12.131 -6.774 -16.124 1.00 93.12 80 ARG A C 1
ATOM 625 O O . ARG A 1 80 ? 11.321 -6.302 -15.330 1.00 93.12 80 ARG A O 1
ATOM 632 N N . ILE A 1 81 ? 13.372 -6.299 -16.259 1.00 92.94 81 ILE A N 1
ATOM 633 C CA . ILE A 1 81 ? 13.879 -5.126 -15.529 1.00 92.94 81 ILE A CA 1
ATOM 634 C C . ILE A 1 81 ? 12.996 -3.914 -15.837 1.00 92.94 81 ILE A C 1
ATOM 636 O O . ILE A 1 81 ? 12.510 -3.252 -14.916 1.00 92.94 81 ILE A O 1
ATOM 640 N N . ARG A 1 82 ? 12.714 -3.678 -17.125 1.00 94.00 82 ARG A N 1
ATOM 641 C CA . ARG A 1 82 ? 11.840 -2.600 -17.578 1.00 94.00 82 ARG A CA 1
ATOM 642 C C . ARG A 1 82 ? 10.480 -2.691 -16.904 1.00 94.00 82 ARG A C 1
ATOM 644 O O . ARG A 1 82 ? 10.031 -1.716 -16.309 1.00 94.00 82 ARG A O 1
ATOM 651 N N . ASP A 1 83 ? 9.815 -3.832 -17.010 1.00 92.50 83 ASP A N 1
ATOM 652 C CA . ASP A 1 83 ? 8.434 -3.978 -16.560 1.00 92.50 83 ASP A CA 1
ATOM 653 C C . ASP A 1 83 ? 8.325 -3.863 -15.028 1.00 92.50 83 ASP A C 1
ATOM 655 O O . ASP A 1 83 ? 7.424 -3.182 -14.532 1.00 92.50 83 ASP A O 1
ATOM 659 N N . ASN A 1 84 ? 9.297 -4.396 -14.279 1.00 90.06 84 ASN A N 1
ATOM 660 C CA . ASN A 1 84 ? 9.385 -4.221 -12.825 1.00 90.06 84 ASN A CA 1
ATOM 661 C C . ASN A 1 84 ? 9.532 -2.741 -12.431 1.00 90.06 84 ASN A C 1
ATOM 663 O O . ASN A 1 84 ? 8.782 -2.242 -11.586 1.00 90.06 84 ASN A O 1
ATOM 667 N N . ASN A 1 85 ? 10.448 -2.016 -13.081 1.00 92.62 85 ASN A N 1
ATOM 668 C CA . ASN A 1 85 ? 10.664 -0.589 -12.835 1.00 92.62 85 ASN A CA 1
ATOM 669 C C . ASN A 1 85 ? 9.426 0.244 -13.188 1.00 92.62 85 ASN A C 1
ATOM 671 O O . ASN A 1 85 ? 9.049 1.140 -12.432 1.00 92.62 85 ASN A O 1
ATOM 675 N N . LEU A 1 86 ? 8.755 -0.070 -14.303 1.00 92.31 86 LEU A N 1
ATOM 676 C CA . LEU A 1 86 ? 7.521 0.605 -14.707 1.00 92.31 86 LEU A CA 1
ATOM 677 C C . LEU A 1 86 ? 6.445 0.462 -13.632 1.00 92.31 86 LEU A C 1
ATOM 679 O O . LEU A 1 86 ? 5.827 1.456 -13.250 1.00 92.31 86 LEU A O 1
ATOM 683 N N . VAL A 1 87 ? 6.230 -0.751 -13.118 1.00 90.75 87 VAL A N 1
ATOM 684 C CA . VAL A 1 87 ? 5.252 -0.992 -12.051 1.00 90.75 87 VAL A CA 1
ATOM 685 C C . VAL A 1 87 ? 5.606 -0.191 -10.797 1.00 90.75 87 VAL A C 1
ATOM 687 O O . VAL A 1 87 ? 4.732 0.491 -10.257 1.00 90.75 87 VAL A O 1
ATOM 690 N N . ALA A 1 88 ? 6.870 -0.198 -10.363 1.00 91.06 88 ALA A N 1
ATOM 691 C CA . ALA A 1 88 ? 7.315 0.562 -9.194 1.00 91.06 88 ALA A CA 1
ATOM 692 C C . ALA A 1 88 ? 7.101 2.080 -9.363 1.00 91.06 88 ALA A C 1
ATOM 694 O O . ALA A 1 88 ? 6.519 2.732 -8.492 1.00 91.06 88 ALA A O 1
ATOM 695 N N . MET A 1 89 ? 7.495 2.638 -10.513 1.00 93.38 89 MET A N 1
ATOM 696 C CA . MET A 1 89 ? 7.304 4.055 -10.836 1.00 93.38 89 MET A CA 1
ATOM 697 C C . MET A 1 89 ? 5.827 4.441 -10.894 1.00 93.38 89 MET A C 1
ATOM 699 O O . MET A 1 89 ? 5.429 5.461 -10.344 1.00 93.38 89 MET A O 1
ATOM 703 N N . MET A 1 90 ? 4.978 3.637 -11.536 1.00 93.12 90 MET A N 1
ATOM 704 C CA . MET A 1 90 ? 3.549 3.948 -11.600 1.00 93.12 90 MET A CA 1
ATOM 705 C C . MET A 1 90 ? 2.906 3.898 -10.207 1.00 93.12 90 MET A C 1
ATOM 707 O O . MET A 1 90 ? 2.090 4.757 -9.872 1.00 93.12 90 MET A O 1
ATOM 711 N N . ARG A 1 91 ? 3.302 2.936 -9.362 1.00 91.50 91 ARG A N 1
ATOM 712 C CA . ARG A 1 91 ? 2.803 2.810 -7.983 1.00 91.50 91 ARG A CA 1
ATOM 713 C C . ARG A 1 91 ? 3.198 3.998 -7.109 1.00 91.50 91 ARG A C 1
ATOM 715 O O . ARG A 1 91 ? 2.359 4.455 -6.333 1.00 91.50 91 ARG A O 1
ATOM 722 N N . SER A 1 92 ? 4.417 4.524 -7.244 1.00 92.62 92 SER A N 1
ATOM 723 C CA . SER A 1 92 ? 4.859 5.695 -6.472 1.00 92.62 92 SER A CA 1
ATOM 724 C C . SER A 1 92 ? 4.056 6.959 -6.809 1.00 92.62 92 SER A C 1
ATOM 726 O O . SER A 1 92 ? 3.801 7.786 -5.934 1.00 92.62 92 SER A O 1
ATOM 728 N N . LEU A 1 93 ? 3.556 7.069 -8.046 1.00 94.94 93 LEU A N 1
ATOM 729 C CA . LEU A 1 93 ? 2.737 8.198 -8.494 1.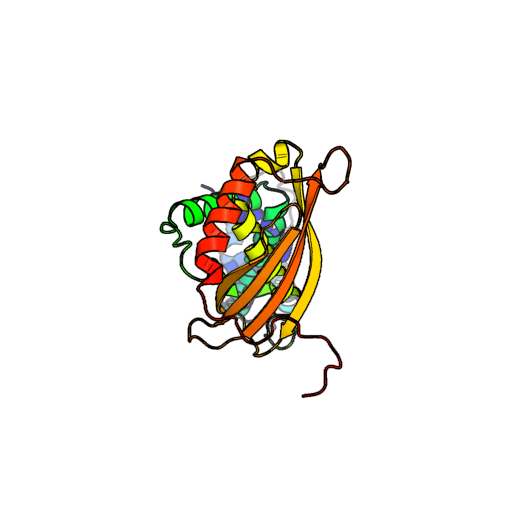00 94.94 93 LEU A CA 1
ATOM 730 C C . LEU A 1 93 ? 1.314 8.206 -7.916 1.00 94.94 93 LEU A C 1
ATOM 732 O O . LEU A 1 93 ? 0.651 9.243 -7.969 1.00 94.94 93 LEU A O 1
ATOM 736 N N . LYS A 1 94 ? 0.828 7.100 -7.333 1.00 94.38 94 LYS A N 1
ATOM 737 C CA . LYS A 1 94 ? -0.535 7.021 -6.768 1.00 94.38 94 LYS A CA 1
ATOM 738 C C . LYS A 1 94 ? -0.796 8.087 -5.707 1.00 94.38 94 LYS A C 1
ATOM 740 O O . LYS A 1 94 ? -1.872 8.680 -5.706 1.00 94.38 94 LYS A O 1
ATOM 745 N N . GLY A 1 95 ? 0.195 8.380 -4.863 1.00 91.12 95 GLY A N 1
ATOM 746 C CA . GLY A 1 95 ? 0.075 9.399 -3.815 1.00 91.12 95 GLY A CA 1
ATOM 747 C C . GLY A 1 95 ? -0.100 10.823 -4.350 1.00 91.12 95 GLY A C 1
ATOM 748 O O . GLY A 1 95 ? -0.690 11.655 -3.675 1.00 91.12 95 GLY A O 1
ATOM 749 N N . GLN A 1 96 ? 0.362 11.096 -5.575 1.00 95.50 96 GLN A N 1
ATOM 750 C CA . GLN A 1 96 ? 0.203 12.405 -6.221 1.00 95.50 96 GLN A CA 1
ATOM 751 C C . GLN A 1 96 ? -1.118 12.530 -6.988 1.00 95.50 96 GLN A C 1
ATOM 753 O O . GLN A 1 96 ? -1.456 13.617 -7.445 1.00 95.50 96 GLN A O 1
ATOM 758 N N . ASN A 1 97 ? -1.847 11.420 -7.157 1.00 95.00 97 ASN A N 1
ATOM 759 C CA . ASN A 1 97 ? -3.134 11.355 -7.847 1.00 95.00 97 ASN A CA 1
ATOM 760 C C . ASN A 1 97 ? -3.162 12.116 -9.191 1.00 95.00 97 ASN A C 1
ATOM 762 O O . ASN A 1 97 ? -4.132 12.794 -9.523 1.00 95.00 97 ASN A O 1
ATOM 766 N N . TRP A 1 98 ? -2.084 12.006 -9.972 1.00 94.62 98 TRP A N 1
ATOM 767 C CA . TRP A 1 98 ? -1.942 12.658 -11.274 1.00 94.62 98 TRP A CA 1
ATOM 768 C C . TRP A 1 98 ? -1.305 11.714 -12.299 1.00 94.62 98 TRP A C 1
ATOM 770 O O . TRP A 1 98 ? -0.565 10.794 -11.939 1.00 94.62 98 TRP A O 1
ATOM 780 N N . GLY A 1 99 ? -1.603 11.915 -13.586 1.00 93.88 99 GLY A N 1
ATOM 781 C CA . GLY A 1 99 ? -1.090 11.082 -14.679 1.00 93.88 99 GLY A CA 1
ATOM 782 C C . GLY A 1 99 ? -1.376 9.587 -14.481 1.00 93.88 99 GLY A C 1
ATOM 783 O O . GLY A 1 99 ? -2.505 9.203 -14.175 1.00 93.88 99 GLY A O 1
ATOM 784 N N . ALA A 1 100 ? -0.344 8.744 -14.607 1.00 94.38 100 ALA A N 1
ATOM 785 C CA . ALA A 1 100 ? -0.451 7.300 -14.365 1.00 94.38 100 ALA A CA 1
ATOM 786 C C . ALA A 1 100 ? -0.943 6.963 -12.942 1.00 94.38 100 ALA A C 1
ATOM 788 O O . ALA A 1 100 ? -1.668 5.988 -12.757 1.00 94.38 100 ALA A O 1
ATOM 789 N N . GLY A 1 101 ? -0.606 7.790 -11.946 1.00 95.19 101 GLY A N 1
ATOM 790 C CA . GLY A 1 101 ? -1.070 7.615 -10.570 1.00 95.19 101 GLY A CA 1
ATOM 791 C C . GLY A 1 101 ? -2.585 7.771 -10.435 1.00 95.19 101 GLY A C 1
ATOM 792 O O . GLY A 1 101 ? -3.230 6.937 -9.802 1.00 95.19 101 GLY A O 1
ATOM 793 N N . ALA A 1 102 ? -3.165 8.786 -11.087 1.00 95.19 102 ALA A N 1
ATOM 794 C CA . ALA A 1 102 ? -4.616 8.992 -11.116 1.00 95.19 102 ALA A CA 1
ATOM 795 C C . ALA A 1 102 ? -5.346 7.815 -11.778 1.00 95.19 102 ALA A C 1
ATOM 797 O O . ALA A 1 102 ? -6.364 7.353 -11.268 1.00 95.19 102 ALA A O 1
ATOM 798 N N . LEU A 1 103 ? -4.807 7.297 -12.888 1.00 94.25 103 LEU A N 1
ATOM 799 C CA . LEU A 1 103 ? -5.377 6.130 -13.565 1.00 94.25 103 LEU A CA 1
ATOM 800 C C . LEU A 1 103 ? -5.370 4.886 -12.678 1.00 94.25 103 LEU A C 1
ATOM 802 O O . LEU A 1 103 ? -6.368 4.168 -12.621 1.00 94.25 103 LEU A O 1
ATOM 806 N N . LEU A 1 104 ? -4.269 4.640 -11.964 1.00 93.69 104 LEU A N 1
ATOM 807 C CA . LEU A 1 104 ? -4.196 3.532 -11.017 1.00 93.69 104 LEU A CA 1
ATOM 808 C C . LEU A 1 104 ? -5.179 3.706 -9.859 1.00 93.69 104 LEU A C 1
ATOM 810 O O . LEU A 1 104 ? -5.821 2.737 -9.475 1.00 93.69 104 LEU A O 1
ATOM 814 N N . ASN A 1 105 ? -5.350 4.917 -9.327 1.00 93.44 105 ASN A N 1
ATOM 815 C CA . ASN A 1 105 ? -6.346 5.165 -8.284 1.00 93.44 105 ASN A CA 1
ATOM 816 C C . ASN A 1 105 ? -7.775 4.928 -8.796 1.00 93.44 105 ASN A C 1
ATOM 818 O O . ASN A 1 105 ? -8.558 4.271 -8.121 1.00 93.44 105 ASN A O 1
ATOM 822 N N . GLN A 1 106 ? -8.107 5.374 -10.013 1.00 93.88 106 GLN A N 1
ATOM 823 C CA . GLN A 1 106 ? -9.409 5.087 -10.632 1.00 93.88 106 GLN A CA 1
ATOM 824 C C . GLN A 1 106 ? -9.630 3.585 -10.853 1.00 93.88 106 GLN A C 1
ATOM 826 O O . GLN A 1 106 ? -10.745 3.085 -10.688 1.00 93.88 106 GLN A O 1
ATOM 831 N N . HIS A 1 107 ? -8.578 2.859 -11.237 1.00 92.56 107 HIS A N 1
ATOM 832 C CA . HIS A 1 107 ? -8.623 1.408 -11.363 1.00 92.56 107 HIS A CA 1
ATOM 833 C C . HIS A 1 107 ? -8.888 0.737 -10.009 1.00 92.56 107 HIS A C 1
ATOM 835 O O . HIS A 1 107 ? -9.805 -0.076 -9.914 1.00 92.56 107 HIS A O 1
ATOM 841 N N . ASP A 1 108 ? -8.167 1.134 -8.958 1.00 90.19 108 ASP A N 1
ATOM 842 C CA . ASP A 1 108 ? -8.397 0.672 -7.587 1.00 90.19 108 ASP A CA 1
ATOM 843 C C . ASP A 1 108 ? -9.839 0.937 -7.131 1.00 90.19 108 ASP A C 1
ATOM 845 O O . ASP A 1 108 ? -10.480 0.036 -6.600 1.00 90.19 108 ASP A O 1
ATOM 849 N N . THR A 1 109 ? -10.384 2.138 -7.366 1.00 89.00 109 THR A N 1
ATOM 850 C CA . THR A 1 109 ? -11.779 2.464 -7.025 1.00 89.00 109 THR A CA 1
ATOM 851 C C . THR A 1 109 ? -12.760 1.523 -7.720 1.00 89.00 109 THR A C 1
ATOM 853 O O . THR A 1 109 ? -13.708 1.054 -7.096 1.00 89.00 109 THR A O 1
ATOM 856 N N . ARG A 1 110 ? -12.531 1.207 -9.000 1.00 90.62 110 ARG A N 1
ATOM 857 C CA . ARG A 1 110 ? -13.384 0.277 -9.752 1.00 90.62 110 ARG A CA 1
ATOM 858 C C . ARG A 1 110 ? -13.316 -1.142 -9.196 1.00 90.62 110 ARG A C 1
ATOM 860 O O . ARG A 1 110 ? -14.351 -1.791 -9.105 1.00 90.62 110 ARG A O 1
ATOM 867 N N . LEU A 1 111 ? -12.121 -1.611 -8.834 1.00 87.75 111 LEU A N 1
ATOM 868 C CA . LEU A 1 111 ? -11.951 -2.919 -8.200 1.00 87.75 111 LEU A CA 1
ATOM 869 C C . LEU A 1 111 ? -12.666 -2.968 -6.845 1.00 87.75 111 LEU A C 1
ATOM 871 O O . LEU A 1 111 ? -13.406 -3.912 -6.596 1.00 87.75 111 LEU A O 1
ATOM 875 N N . ARG A 1 112 ? -12.525 -1.919 -6.025 1.00 83.62 112 ARG A N 1
ATOM 876 C CA . ARG A 1 112 ? -13.219 -1.793 -4.733 1.00 83.62 112 ARG A CA 1
ATOM 877 C C . ARG A 1 112 ? -14.739 -1.793 -4.886 1.00 83.62 112 ARG A C 1
ATOM 879 O O . ARG A 1 112 ? -15.430 -2.434 -4.110 1.00 83.62 112 ARG A O 1
ATOM 886 N N . ALA A 1 113 ? -15.272 -1.110 -5.898 1.00 83.69 113 ALA A N 1
ATOM 887 C CA . ALA A 1 113 ? -16.713 -1.075 -6.161 1.00 83.69 113 ALA A CA 1
ATOM 888 C C . ALA A 1 113 ? -17.293 -2.436 -6.593 1.00 83.69 113 ALA A C 1
ATOM 890 O O . ALA A 1 113 ? -18.506 -2.624 -6.542 1.00 83.69 113 ALA A O 1
ATOM 891 N N . ALA A 1 114 ? -16.441 -3.367 -7.030 1.00 85.25 114 ALA A N 1
ATOM 892 C CA . ALA A 1 114 ? -16.823 -4.729 -7.382 1.00 85.25 114 ALA A CA 1
ATOM 893 C C . ALA A 1 114 ? -16.668 -5.723 -6.213 1.00 85.25 114 ALA A C 1
ATOM 895 O O . ALA A 1 114 ? -16.975 -6.904 -6.385 1.00 85.25 114 ALA A O 1
ATOM 896 N N . GLU A 1 115 ? -16.184 -5.280 -5.046 1.00 84.06 115 GLU A N 1
ATOM 897 C CA . GLU A 1 115 ? -16.083 -6.130 -3.858 1.00 84.06 115 GLU A CA 1
ATOM 898 C C . GLU A 1 115 ? -17.480 -6.531 -3.351 1.00 84.06 115 GLU A C 1
ATOM 900 O O . GLU A 1 115 ? -18.420 -5.731 -3.404 1.00 84.06 115 GLU A O 1
ATOM 905 N N . PRO A 1 116 ? -17.647 -7.771 -2.854 1.00 85.38 116 PRO A N 1
ATOM 906 C CA . PRO A 1 116 ? -18.905 -8.202 -2.262 1.00 85.38 116 PRO A CA 1
ATOM 907 C C . PRO A 1 116 ? -19.213 -7.418 -0.980 1.00 85.38 116 PRO A C 1
ATOM 909 O O . PRO A 1 116 ? -18.328 -6.845 -0.343 1.00 85.38 116 PRO A O 1
ATOM 912 N N . ALA A 1 117 ? -20.485 -7.439 -0.577 1.00 87.94 117 ALA A N 1
ATOM 913 C CA . ALA A 1 117 ? -20.900 -6.881 0.703 1.00 87.94 117 ALA A CA 1
ATOM 914 C C . ALA A 1 117 ? -20.120 -7.525 1.861 1.00 87.94 117 ALA A C 1
ATOM 916 O O . ALA A 1 117 ? -19.877 -8.734 1.870 1.00 87.94 117 ALA A O 1
ATOM 917 N N . VAL A 1 118 ? -19.745 -6.700 2.836 1.00 93.56 118 VAL A N 1
ATOM 918 C CA . VAL A 1 118 ? -18.987 -7.131 4.011 1.00 93.56 118 VAL A CA 1
ATOM 919 C C . VAL A 1 118 ? -19.917 -7.795 5.023 1.00 93.56 118 VAL A C 1
ATOM 921 O O . VAL A 1 118 ? -20.961 -7.247 5.372 1.00 93.56 118 VAL A O 1
ATOM 924 N N . ASP A 1 119 ? -19.506 -8.959 5.523 1.00 95.25 119 ASP A N 1
ATOM 925 C CA . ASP A 1 119 ? -20.102 -9.585 6.698 1.00 95.25 119 ASP A CA 1
ATOM 926 C C . ASP A 1 119 ? -19.422 -9.052 7.967 1.00 95.25 119 ASP A C 1
ATOM 928 O O . ASP A 1 119 ? -18.264 -9.359 8.241 1.00 95.25 119 ASP A O 1
ATOM 932 N N . PHE A 1 120 ? -20.151 -8.246 8.739 1.00 96.88 120 PHE A N 1
ATOM 933 C CA . PHE A 1 120 ? -19.682 -7.684 10.010 1.00 96.88 120 PHE A CA 1
ATOM 934 C C . PHE A 1 120 ? -19.783 -8.670 11.185 1.00 96.88 120 PHE A C 1
ATOM 936 O O . PHE A 1 120 ? -19.426 -8.327 12.311 1.00 96.88 120 PHE A O 1
ATOM 943 N N . SER A 1 121 ? -20.298 -9.884 10.956 1.00 96.44 121 SER A N 1
ATOM 944 C CA . SER A 1 121 ? -20.437 -10.909 11.991 1.00 96.44 121 SER A CA 1
ATOM 945 C C . SER A 1 121 ? -19.194 -11.785 12.190 1.00 96.44 121 SER A C 1
ATOM 947 O O . SER A 1 121 ? -19.149 -12.566 13.141 1.00 96.44 121 SER A O 1
ATOM 949 N N . ALA A 1 122 ? -18.178 -11.619 11.341 1.00 96.62 122 ALA A N 1
ATOM 950 C CA . ALA A 1 122 ? -16.913 -12.350 11.334 1.00 96.62 122 ALA A CA 1
ATOM 951 C C . ALA A 1 122 ? -15.720 -11.373 11.256 1.00 96.62 122 ALA A C 1
ATOM 953 O O . ALA A 1 122 ? -15.926 -10.192 10.969 1.00 96.62 122 ALA A O 1
ATOM 954 N N . PRO A 1 123 ? -14.464 -11.826 11.474 1.00 97.25 123 PRO A N 1
ATOM 955 C CA . PRO A 1 123 ? -13.297 -10.994 11.199 1.00 97.25 123 PRO A CA 1
ATOM 956 C C . PRO A 1 123 ? -13.344 -10.461 9.764 1.00 97.25 123 PRO A C 1
ATOM 958 O O . PRO A 1 123 ? -13.525 -11.211 8.804 1.00 97.25 123 PRO A O 1
ATOM 961 N N . ILE A 1 124 ? -13.202 -9.148 9.618 1.00 97.62 124 ILE A N 1
ATOM 962 C CA . ILE A 1 124 ? -13.491 -8.465 8.361 1.00 97.62 124 ILE A CA 1
ATOM 963 C C . ILE A 1 124 ? -12.266 -8.524 7.463 1.00 97.62 124 ILE A C 1
ATOM 965 O O . ILE A 1 124 ? -11.190 -8.065 7.846 1.00 97.62 124 ILE A O 1
ATOM 969 N N . ARG A 1 125 ? -12.420 -9.021 6.234 1.00 96.44 125 ARG A N 1
ATOM 970 C CA . ARG A 1 125 ? -11.341 -8.972 5.247 1.00 96.44 125 ARG A CA 1
ATOM 971 C C . ARG A 1 125 ? -11.167 -7.550 4.722 1.00 96.44 125 ARG A C 1
ATOM 973 O O . ARG A 1 125 ? -11.944 -7.085 3.896 1.00 96.44 125 ARG A O 1
ATOM 980 N N . THR A 1 126 ? -10.136 -6.867 5.201 1.00 96.44 126 THR A N 1
ATOM 981 C CA . THR A 1 126 ? -9.876 -5.445 4.922 1.00 96.44 126 THR A CA 1
ATOM 982 C C . THR A 1 126 ? -8.764 -5.220 3.903 1.00 96.44 126 THR A C 1
ATOM 984 O O . THR A 1 126 ? -8.562 -4.101 3.435 1.00 96.44 126 THR A O 1
ATOM 987 N N . LEU A 1 127 ? -8.042 -6.275 3.522 1.00 95.25 127 LEU A N 1
ATOM 988 C CA . LEU A 1 127 ? -7.035 -6.231 2.467 1.00 95.25 127 LEU A CA 1
ATOM 989 C C . LEU A 1 127 ? -6.922 -7.604 1.805 1.00 95.25 127 LEU A C 1
ATOM 991 O O . LEU A 1 127 ? -6.901 -8.619 2.493 1.00 95.25 127 LEU A O 1
ATOM 995 N N . ALA A 1 128 ? -6.802 -7.635 0.480 1.00 94.62 128 ALA A N 1
ATOM 996 C CA . ALA A 1 128 ? -6.424 -8.819 -0.289 1.00 94.62 128 ALA A CA 1
ATOM 997 C C . ALA A 1 128 ? -5.585 -8.383 -1.495 1.00 94.62 128 ALA A C 1
ATOM 999 O O . ALA A 1 128 ? -5.982 -7.470 -2.221 1.00 94.62 128 ALA A O 1
ATOM 1000 N N . ARG A 1 129 ? -4.400 -8.974 -1.687 1.00 92.31 129 ARG A N 1
ATOM 1001 C CA . ARG A 1 129 ? -3.492 -8.600 -2.781 1.00 92.31 129 ARG A CA 1
ATOM 1002 C C . ARG A 1 129 ? -2.376 -9.611 -3.020 1.00 92.31 129 ARG A C 1
ATOM 1004 O O . ARG A 1 129 ? -2.009 -10.360 -2.125 1.00 92.31 129 ARG A O 1
ATOM 1011 N N . ALA A 1 130 ? -1.727 -9.481 -4.173 1.00 94.81 130 ALA A N 1
ATOM 1012 C CA . ALA A 1 130 ? -0.368 -9.973 -4.364 1.00 94.81 130 ALA A CA 1
ATOM 1013 C C . ALA A 1 130 ? 0.651 -9.083 -3.622 1.00 94.81 130 ALA A C 1
ATOM 1015 O O . ALA A 1 130 ? 0.524 -7.845 -3.645 1.00 94.81 130 ALA A O 1
ATOM 1016 N N . VAL A 1 131 ? 1.681 -9.693 -3.029 1.00 94.50 131 VAL A N 1
ATOM 1017 C CA . VAL A 1 131 ? 2.874 -8.987 -2.535 1.00 94.50 131 VAL A CA 1
ATOM 1018 C C . VAL A 1 131 ? 3.622 -8.382 -3.732 1.00 94.50 131 VAL A C 1
ATOM 1020 O O . VAL A 1 131 ? 4.051 -9.117 -4.624 1.00 94.50 131 VAL A O 1
ATOM 1023 N N . PRO A 1 132 ? 3.772 -7.050 -3.806 1.00 91.00 132 PRO A N 1
ATOM 1024 C CA . PRO A 1 132 ? 4.503 -6.400 -4.886 1.00 91.00 132 PRO A CA 1
ATOM 1025 C C . PRO A 1 132 ? 5.985 -6.738 -4.879 1.00 91.00 132 PRO A C 1
ATOM 1027 O O . PRO A 1 132 ? 6.592 -6.898 -3.825 1.00 91.00 132 PRO A O 1
ATOM 1030 N N . ILE A 1 133 ? 6.595 -6.722 -6.058 1.00 87.25 133 ILE A N 1
ATOM 1031 C CA . ILE A 1 133 ? 8.042 -6.898 -6.174 1.00 87.25 133 ILE A CA 1
ATOM 1032 C C . ILE A 1 133 ? 8.825 -5.730 -5.552 1.00 87.25 133 ILE A C 1
ATOM 1034 O O . ILE A 1 133 ? 9.885 -5.936 -4.983 1.00 87.25 133 ILE A O 1
ATOM 1038 N N . ASP A 1 134 ? 8.273 -4.510 -5.550 1.00 86.81 134 ASP A N 1
ATOM 1039 C CA . ASP A 1 134 ? 8.874 -3.336 -4.891 1.00 86.81 134 ASP A CA 1
ATOM 1040 C C . ASP A 1 134 ? 8.780 -3.374 -3.352 1.00 86.81 134 ASP A C 1
ATOM 1042 O O . ASP A 1 134 ? 9.182 -2.431 -2.662 1.00 86.81 134 ASP A O 1
ATOM 1046 N N . TRP A 1 135 ? 8.198 -4.439 -2.796 1.00 92.12 135 TRP A N 1
ATOM 1047 C CA . TRP A 1 135 ? 8.082 -4.653 -1.356 1.00 92.12 135 TRP A CA 1
ATOM 1048 C C . TRP A 1 135 ? 9.104 -5.642 -0.807 1.00 92.12 135 TRP A C 1
ATOM 1050 O O . TRP A 1 135 ? 9.221 -5.749 0.416 1.00 92.12 135 TRP A O 1
ATOM 1060 N N . THR A 1 136 ? 9.829 -6.350 -1.670 1.00 88.94 136 THR A N 1
ATOM 1061 C CA . THR A 1 136 ? 10.810 -7.334 -1.226 1.00 88.94 136 THR A CA 1
ATOM 1062 C C . THR A 1 136 ? 12.154 -6.698 -0.901 1.00 88.94 136 THR A C 1
ATOM 1064 O O . THR A 1 136 ? 12.549 -5.694 -1.493 1.00 88.94 136 THR A O 1
ATOM 1067 N N . ASP A 1 137 ? 12.855 -7.286 0.058 1.00 88.00 137 ASP A N 1
ATOM 1068 C CA . ASP A 1 137 ? 14.244 -6.988 0.366 1.00 88.00 137 ASP A CA 1
ATOM 1069 C C . ASP A 1 137 ? 15.205 -7.678 -0.623 1.00 88.00 137 ASP A C 1
ATOM 1071 O O . ASP A 1 137 ? 14.794 -8.279 -1.619 1.00 88.00 137 ASP A O 1
ATOM 1075 N N . TYR A 1 138 ? 16.509 -7.597 -0.343 1.00 78.44 138 TYR A N 1
ATOM 1076 C CA . TYR A 1 138 ? 17.548 -8.214 -1.170 1.00 78.44 138 TYR A CA 1
ATOM 1077 C C . TYR A 1 138 ? 17.489 -9.755 -1.198 1.00 78.44 138 TYR A C 1
ATOM 1079 O O . TYR A 1 138 ? 18.117 -10.357 -2.065 1.00 78.44 138 TYR A O 1
ATOM 1087 N N . ASN A 1 139 ? 16.747 -10.390 -0.282 1.00 81.44 139 ASN A N 1
ATOM 1088 C CA . ASN A 1 139 ? 16.548 -11.840 -0.228 1.00 81.44 139 ASN A CA 1
ATOM 1089 C C . ASN A 1 139 ? 15.282 -12.294 -0.969 1.00 81.44 139 ASN A C 1
ATOM 1091 O O . ASN A 1 139 ? 15.037 -13.493 -1.063 1.00 81.44 139 ASN A O 1
ATOM 1095 N N . GLY A 1 140 ? 14.469 -11.363 -1.481 1.00 82.12 140 GLY A N 1
ATOM 1096 C CA . GLY A 1 140 ? 13.184 -11.679 -2.109 1.00 82.12 140 GLY A CA 1
ATOM 1097 C C . GLY A 1 140 ? 12.028 -11.847 -1.117 1.00 82.12 140 GLY A C 1
ATOM 1098 O O . GLY A 1 140 ? 10.901 -12.107 -1.544 1.00 82.12 140 GLY A O 1
ATOM 1099 N N . HIS A 1 141 ? 12.268 -11.629 0.180 1.00 92.62 141 HIS A N 1
ATOM 1100 C CA . HIS A 1 141 ? 11.231 -11.650 1.207 1.00 92.62 141 HIS A CA 1
ATOM 1101 C C . HIS A 1 141 ? 10.612 -10.270 1.368 1.00 92.62 141 HIS A C 1
ATOM 1103 O O . HIS A 1 141 ? 11.284 -9.247 1.255 1.00 92.62 141 HIS A O 1
ATOM 1109 N N . MET A 1 142 ? 9.320 -10.216 1.673 1.00 95.19 142 MET A N 1
ATOM 1110 C CA . MET A 1 142 ? 8.639 -8.973 2.010 1.00 95.19 142 MET A CA 1
ATOM 1111 C C . MET A 1 142 ? 9.356 -8.281 3.176 1.00 95.19 142 MET A C 1
ATOM 1113 O O . MET A 1 142 ? 9.514 -8.857 4.251 1.00 95.19 142 MET A O 1
ATOM 1117 N N . ASN A 1 143 ? 9.784 -7.038 2.961 1.00 95.50 143 ASN A N 1
ATOM 1118 C CA . ASN A 1 143 ? 10.489 -6.258 3.971 1.00 95.50 143 ASN A CA 1
ATOM 1119 C C . ASN A 1 143 ? 9.595 -6.006 5.201 1.00 95.50 143 ASN A C 1
ATOM 1121 O O . ASN A 1 143 ? 8.393 -5.763 5.059 1.00 95.50 143 ASN A O 1
ATOM 1125 N N . GLU A 1 144 ? 10.182 -6.003 6.404 1.00 94.00 144 GLU A N 1
ATOM 1126 C CA . GLU A 1 144 ? 9.447 -5.874 7.672 1.00 94.00 144 GLU A CA 1
ATOM 1127 C C . GLU A 1 144 ? 8.478 -4.677 7.713 1.00 94.00 144 GLU A C 1
ATOM 1129 O O . GLU A 1 144 ? 7.327 -4.823 8.132 1.00 94.00 144 GLU A O 1
ATOM 1134 N N . ALA A 1 145 ? 8.878 -3.516 7.183 1.00 95.56 145 ALA A N 1
ATOM 1135 C CA . ALA A 1 145 ? 8.067 -2.302 7.214 1.00 95.56 145 ALA A CA 1
ATOM 1136 C C . ALA A 1 145 ? 6.805 -2.426 6.346 1.00 95.56 145 ALA A C 1
ATOM 1138 O O . ALA A 1 145 ? 5.780 -1.798 6.622 1.00 95.56 145 ALA A O 1
ATOM 1139 N N . ARG A 1 146 ? 6.842 -3.275 5.311 1.00 96.19 146 ARG A N 1
ATOM 1140 C CA . ARG A 1 146 ? 5.704 -3.498 4.409 1.00 96.19 146 ARG A CA 1
ATOM 1141 C C . ARG A 1 146 ? 4.586 -4.292 5.075 1.00 96.19 146 ARG A C 1
ATOM 1143 O O . ARG A 1 146 ? 3.430 -4.168 4.661 1.00 96.19 146 ARG A O 1
ATOM 1150 N N . TYR A 1 147 ? 4.885 -5.053 6.129 1.00 97.69 147 TYR A N 1
ATOM 1151 C CA . TYR A 1 147 ? 3.840 -5.672 6.945 1.00 97.69 147 TYR A CA 1
ATOM 1152 C C . TYR A 1 147 ? 3.043 -4.595 7.680 1.00 97.69 147 TYR A C 1
ATOM 1154 O O . TYR A 1 147 ? 1.819 -4.581 7.579 1.00 97.69 147 TYR A O 1
ATOM 1162 N N . LEU A 1 148 ? 3.717 -3.637 8.330 1.00 97.75 148 LEU A N 1
ATOM 1163 C CA . LEU A 1 148 ? 3.032 -2.517 8.981 1.00 97.75 148 LEU A CA 1
ATOM 1164 C C . LEU A 1 148 ? 2.283 -1.641 7.970 1.00 97.75 148 LEU A C 1
ATOM 1166 O O . LEU A 1 148 ? 1.163 -1.227 8.247 1.00 97.75 148 LEU A O 1
ATOM 1170 N N . GLU A 1 149 ? 2.834 -1.417 6.773 1.00 96.69 149 GLU A N 1
ATOM 1171 C CA . GLU A 1 149 ? 2.101 -0.729 5.700 1.00 96.69 149 GLU A CA 1
ATOM 1172 C C . GLU A 1 149 ? 0.816 -1.481 5.308 1.00 96.69 149 GLU A C 1
ATOM 1174 O O . GLU A 1 149 ? -0.220 -0.859 5.067 1.00 96.69 149 GLU A O 1
ATOM 1179 N N . SER A 1 150 ? 0.857 -2.816 5.266 1.00 97.62 150 SER A N 1
ATOM 1180 C CA . SER A 1 150 ? -0.323 -3.644 4.984 1.00 97.62 150 SER A CA 1
ATOM 1181 C C . SER A 1 150 ? -1.365 -3.527 6.091 1.00 97.62 150 SER A C 1
ATOM 1183 O O . SER A 1 150 ? -2.543 -3.353 5.794 1.00 97.62 150 SER A O 1
ATOM 1185 N N . PHE A 1 151 ? -0.934 -3.554 7.354 1.00 98.50 151 PHE A N 1
ATOM 1186 C CA . PHE A 1 151 ? -1.822 -3.367 8.498 1.00 98.50 151 PHE A CA 1
ATOM 1187 C C . PHE A 1 151 ? -2.397 -1.955 8.578 1.00 98.50 151 PHE A C 1
ATOM 1189 O O . PHE A 1 151 ? -3.584 -1.813 8.841 1.00 98.50 151 PHE A O 1
ATOM 1196 N N . SER A 1 152 ? -1.618 -0.918 8.259 1.00 97.44 152 SER A N 1
ATOM 1197 C CA . SER A 1 152 ? -2.135 0.451 8.171 1.00 97.44 152 SER A CA 1
ATOM 1198 C C . SER A 1 152 ? -3.236 0.547 7.121 1.00 97.44 152 SER A C 1
ATOM 1200 O O . SER A 1 152 ? -4.311 1.044 7.421 1.00 97.44 152 SER A O 1
ATOM 1202 N N . LYS A 1 153 ? -3.020 -0.004 5.919 1.00 96.19 153 LYS A N 1
ATOM 1203 C CA . LYS A 1 153 ? -4.028 0.014 4.844 1.00 96.19 153 LYS A CA 1
ATOM 1204 C C . LYS A 1 153 ? -5.276 -0.800 5.183 1.00 96.19 153 LYS A C 1
ATOM 1206 O O . LYS A 1 153 ? -6.379 -0.412 4.814 1.00 96.19 153 LYS A O 1
ATOM 1211 N N . ALA A 1 154 ? -5.100 -1.927 5.867 1.00 97.81 154 ALA A N 1
ATOM 1212 C CA . ALA A 1 154 ? -6.197 -2.739 6.380 1.00 97.81 154 ALA A CA 1
ATOM 1213 C C . ALA A 1 154 ? -7.019 -1.975 7.434 1.00 97.81 154 ALA A C 1
ATOM 1215 O O . ALA A 1 154 ? -8.248 -1.993 7.398 1.00 97.81 154 ALA A O 1
ATOM 1216 N N . THR A 1 155 ? -6.353 -1.252 8.332 1.00 98.25 155 THR A N 1
ATOM 1217 C CA . THR A 1 155 ? -7.005 -0.408 9.338 1.00 98.25 155 THR A CA 1
ATOM 1218 C C . THR A 1 155 ? -7.696 0.804 8.708 1.00 98.25 155 THR A C 1
ATOM 1220 O O . THR A 1 155 ? -8.834 1.088 9.070 1.00 98.25 155 THR A O 1
ATOM 1223 N N . ASP A 1 156 ? -7.095 1.450 7.704 1.00 96.56 156 ASP A N 1
ATOM 1224 C CA . ASP A 1 156 ? -7.747 2.519 6.931 1.00 96.56 156 ASP A CA 1
ATOM 1225 C C . ASP A 1 156 ? -9.035 1.999 6.275 1.00 96.56 156 ASP A C 1
ATOM 1227 O O . ASP A 1 156 ? -10.089 2.624 6.368 1.00 96.56 156 ASP A O 1
ATOM 1231 N N . ARG A 1 157 ? -8.990 0.800 5.677 1.00 95.81 157 ARG A N 1
ATOM 1232 C CA . ARG A 1 157 ? -10.181 0.165 5.100 1.00 95.81 157 ARG A CA 1
ATOM 1233 C C . ARG A 1 157 ? -11.232 -0.160 6.162 1.00 95.81 157 ARG A C 1
ATOM 1235 O O . ARG A 1 157 ? -12.418 0.027 5.912 1.00 95.81 157 ARG A O 1
ATOM 1242 N N . PHE A 1 158 ? -10.826 -0.622 7.343 1.00 97.69 158 PHE A N 1
ATOM 1243 C CA . PHE A 1 158 ? -11.749 -0.828 8.460 1.00 97.69 158 PHE A CA 1
ATOM 1244 C C . PHE A 1 158 ? -12.431 0.487 8.873 1.00 97.69 158 PHE A C 1
ATOM 1246 O O . PHE A 1 158 ? -13.644 0.515 9.072 1.00 97.69 158 PHE A O 1
ATOM 1253 N N . MET A 1 159 ? -11.675 1.588 8.949 1.00 97.50 159 MET A N 1
ATOM 1254 C CA . MET A 1 159 ? -12.207 2.921 9.245 1.00 97.50 159 MET A CA 1
ATOM 1255 C C . MET A 1 159 ? -13.209 3.391 8.186 1.00 97.50 159 MET A C 1
ATOM 1257 O O . MET A 1 159 ? -14.292 3.848 8.554 1.00 97.50 159 MET A O 1
ATOM 1261 N N . GLU A 1 160 ? -12.893 3.223 6.897 1.00 95.69 160 GLU A N 1
ATOM 1262 C CA . GLU A 1 160 ? -13.820 3.507 5.792 1.00 95.69 160 GLU A CA 1
ATOM 1263 C C . GLU A 1 160 ? -15.133 2.721 5.961 1.00 95.69 160 GLU A C 1
ATOM 1265 O O . GLU A 1 160 ? -16.214 3.296 5.866 1.00 95.69 160 GLU A O 1
ATOM 1270 N N . LEU A 1 161 ? -15.054 1.419 6.270 1.00 95.50 161 LEU A N 1
ATOM 1271 C CA . LEU A 1 161 ? -16.229 0.562 6.491 1.00 95.50 161 LEU A CA 1
ATOM 1272 C C . LEU A 1 161 ? -17.061 0.984 7.711 1.00 95.50 161 LEU A C 1
ATOM 1274 O O . LEU A 1 161 ? -18.267 0.751 7.733 1.00 95.50 161 LEU A O 1
ATOM 1278 N N . CYS A 1 162 ? -16.440 1.621 8.705 1.00 95.69 162 CYS A N 1
ATOM 1279 C CA . CYS A 1 162 ? -17.132 2.188 9.862 1.00 95.69 162 CYS A CA 1
ATOM 1280 C C . CYS A 1 162 ? -17.773 3.561 9.578 1.00 95.69 162 CYS A C 1
ATOM 1282 O O . CYS A 1 162 ? -18.400 4.128 10.470 1.00 95.69 162 CYS A O 1
ATOM 1284 N N . GLY A 1 163 ? -17.598 4.116 8.373 1.00 95.56 163 GLY A N 1
ATOM 1285 C CA . GLY A 1 163 ? -18.078 5.448 7.995 1.00 95.56 163 GLY A CA 1
ATOM 1286 C C . GLY A 1 163 ? -17.103 6.588 8.305 1.00 95.56 163 GLY A C 1
ATOM 1287 O O . GLY A 1 163 ? -17.469 7.752 8.171 1.00 95.56 163 GLY A O 1
ATOM 1288 N N . CYS A 1 164 ? -15.866 6.285 8.715 1.00 96.56 164 CYS A N 1
ATOM 1289 C CA . CYS A 1 164 ? -14.774 7.259 8.797 1.00 96.56 164 CYS A CA 1
ATOM 1290 C C . CYS A 1 164 ? -14.032 7.312 7.449 1.00 96.56 164 CYS A C 1
ATOM 1292 O O . CYS A 1 164 ? -12.842 7.005 7.356 1.00 96.56 164 CYS A O 1
ATOM 1294 N N . ASP A 1 165 ? -14.770 7.638 6.392 1.00 94.56 165 ASP A N 1
ATOM 1295 C CA . ASP A 1 165 ? -14.289 7.708 5.014 1.00 94.56 165 ASP A CA 1
ATOM 1296 C C . ASP A 1 165 ? -13.676 9.081 4.663 1.00 94.56 165 ASP A C 1
ATOM 1298 O O . ASP A 1 165 ? -13.439 9.934 5.523 1.00 94.56 165 ASP A O 1
ATOM 1302 N N . ALA A 1 166 ? -13.386 9.299 3.378 1.00 92.38 166 ALA A N 1
ATOM 1303 C CA . ALA A 1 166 ? -12.794 10.546 2.901 1.00 92.38 166 ALA A CA 1
ATOM 1304 C C . ALA A 1 166 ? -13.669 11.781 3.188 1.00 92.38 166 ALA A C 1
ATOM 1306 O O . ALA A 1 166 ? -13.122 12.834 3.523 1.00 92.38 166 ALA A O 1
ATOM 1307 N N . ASP A 1 167 ? -14.997 11.657 3.106 1.00 95.00 167 ASP A N 1
ATOM 1308 C CA . ASP A 1 167 ? -15.927 12.760 3.368 1.00 95.00 167 ASP A CA 1
ATOM 1309 C C . ASP A 1 167 ? -15.995 13.062 4.870 1.00 95.00 167 ASP A C 1
ATOM 1311 O O . ASP A 1 167 ? -15.990 14.229 5.276 1.00 95.00 167 ASP A O 1
ATOM 1315 N N . TYR A 1 168 ? -15.966 12.026 5.713 1.00 96.69 168 TYR A N 1
ATOM 1316 C CA . TYR A 1 168 ? -15.856 12.180 7.163 1.00 96.69 168 TYR A CA 1
ATOM 1317 C C . TYR A 1 168 ? -14.576 12.926 7.565 1.00 96.69 168 TYR A C 1
ATOM 1319 O O . TYR A 1 168 ? -14.634 13.875 8.355 1.00 96.69 168 TYR A O 1
ATOM 1327 N N . ILE A 1 169 ? -13.439 12.540 6.972 1.00 96.19 169 ILE A N 1
ATOM 1328 C CA . ILE A 1 169 ? -12.126 13.152 7.218 1.00 96.19 169 ILE A CA 1
ATOM 1329 C C . ILE A 1 169 ? -12.091 14.601 6.729 1.00 96.19 169 ILE A C 1
ATOM 1331 O O . ILE A 1 169 ? -11.635 15.486 7.456 1.00 96.19 169 ILE A O 1
ATOM 1335 N N . ALA A 1 170 ? -12.616 14.873 5.531 1.00 95.50 170 ALA A N 1
ATOM 1336 C CA . ALA A 1 170 ? -12.769 16.235 5.019 1.00 95.50 170 ALA A CA 1
ATOM 1337 C C . ALA A 1 170 ? -13.680 17.089 5.919 1.00 95.50 170 ALA A C 1
ATOM 1339 O O . ALA A 1 170 ? -13.473 18.295 6.053 1.00 95.50 170 ALA A O 1
ATOM 1340 N N . GLY A 1 171 ? -14.639 16.449 6.592 1.00 96.00 171 GLY A N 1
ATOM 1341 C CA . GLY A 1 171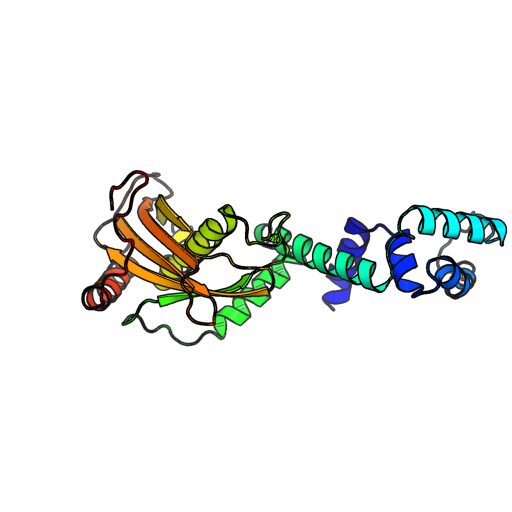 ? -15.502 17.032 7.614 1.00 96.00 171 GLY A CA 1
ATOM 1342 C C . GLY A 1 171 ? -14.827 17.332 8.958 1.00 96.00 171 GLY A C 1
ATOM 1343 O O . GLY A 1 171 ? -15.531 17.744 9.882 1.00 96.00 171 GLY A O 1
ATOM 1344 N N . GLY A 1 172 ? -13.508 17.141 9.082 1.00 96.69 172 GLY A N 1
ATOM 1345 C CA . GLY A 1 172 ? -12.699 17.654 10.190 1.00 96.69 172 GLY A CA 1
ATOM 1346 C C . GLY A 1 172 ? -12.429 16.681 11.337 1.00 96.69 172 GLY A C 1
ATOM 1347 O O . GLY A 1 172 ? -11.874 17.109 12.347 1.00 96.69 172 GLY A O 1
ATOM 1348 N N . ASP A 1 173 ? -12.761 15.397 11.201 1.00 97.12 173 ASP A N 1
ATOM 1349 C CA . ASP A 1 173 ? -12.584 14.382 12.246 1.00 97.12 173 ASP A CA 1
ATOM 1350 C C . ASP A 1 173 ? -11.934 13.107 11.681 1.00 97.12 173 ASP A C 1
ATOM 1352 O O . ASP A 1 173 ? -12.164 12.744 10.533 1.00 97.12 173 ASP A O 1
ATOM 1356 N N . SER A 1 174 ? -11.096 12.414 12.456 1.00 97.12 174 SER A N 1
ATOM 1357 C CA . SER A 1 174 ? -10.423 11.183 12.001 1.00 97.12 174 SER A CA 1
ATOM 1358 C C . SER A 1 174 ? -9.930 10.326 13.172 1.00 97.12 174 SER A C 1
ATOM 1360 O O . SER A 1 174 ? -10.035 10.730 14.326 1.00 97.12 174 SER A O 1
ATOM 1362 N N . TYR A 1 175 ? -9.355 9.157 12.893 1.00 97.81 175 TYR A N 1
ATOM 1363 C CA . TYR A 1 175 ? -8.630 8.340 13.867 1.00 97.81 175 TYR A CA 1
ATOM 1364 C C . TYR A 1 175 ? -7.129 8.379 13.588 1.00 97.81 175 TYR A C 1
ATOM 1366 O O . TYR A 1 175 ? -6.707 8.193 12.452 1.00 97.81 175 TYR A O 1
ATOM 1374 N N . PHE A 1 176 ? -6.316 8.562 14.629 1.00 97.12 176 PHE A N 1
ATOM 1375 C CA . PHE A 1 176 ? -4.859 8.444 14.545 1.00 97.12 176 PHE A CA 1
ATOM 1376 C C . PHE A 1 176 ? -4.363 7.244 15.338 1.00 97.12 176 PHE A C 1
ATOM 1378 O O . PHE A 1 176 ? -4.734 7.063 16.499 1.00 97.12 176 PHE A O 1
ATOM 1385 N N . THR A 1 177 ? -3.469 6.469 14.732 1.00 97.88 177 THR A N 1
ATOM 1386 C CA . THR A 1 177 ? -2.748 5.384 15.398 1.00 97.88 177 THR A CA 1
ATOM 1387 C C . THR A 1 177 ? -1.866 5.942 16.513 1.00 97.88 177 THR A C 1
ATOM 1389 O O . THR A 1 177 ? -0.953 6.724 16.259 1.00 97.88 177 THR A O 1
ATOM 1392 N N . ALA A 1 178 ? -2.148 5.542 17.751 1.00 97.56 178 ALA A N 1
ATOM 1393 C CA . ALA A 1 178 ? -1.368 5.891 18.934 1.00 97.56 178 ALA A CA 1
ATOM 1394 C C . ALA A 1 178 ? -0.303 4.833 19.247 1.00 97.56 178 ALA A C 1
ATOM 1396 O O . ALA A 1 178 ? 0.792 5.177 19.682 1.00 97.56 178 ALA A O 1
ATOM 1397 N N . GLU A 1 179 ? -0.613 3.558 19.009 1.00 97.81 179 GLU A N 1
ATOM 1398 C CA . GLU A 1 179 ? 0.301 2.446 19.262 1.00 97.81 179 GLU A CA 1
ATOM 1399 C C . GLU A 1 179 ? 0.086 1.328 18.240 1.00 97.81 179 GLU A C 1
ATOM 1401 O O . GLU A 1 179 ? -1.016 1.135 17.719 1.00 97.81 179 GLU A O 1
ATOM 1406 N N . SER A 1 180 ? 1.152 0.598 17.922 1.00 97.81 180 SER A N 1
ATOM 1407 C CA . SER A 1 180 ? 1.102 -0.610 17.103 1.00 97.81 180 SER A CA 1
ATOM 1408 C C . SER A 1 180 ? 2.120 -1.616 17.620 1.00 97.81 180 SER A C 1
ATOM 1410 O O . SER A 1 180 ? 3.293 -1.283 17.781 1.00 97.81 180 SER A O 1
ATOM 1412 N N . HIS A 1 181 ? 1.682 -2.850 17.839 1.00 97.75 181 HIS A N 1
ATOM 1413 C CA . HIS A 1 181 ? 2.542 -3.972 18.183 1.00 97.75 181 HIS A CA 1
ATOM 1414 C C . HIS A 1 181 ? 2.430 -5.042 17.099 1.00 97.75 181 HIS A C 1
ATOM 1416 O O . HIS A 1 181 ? 1.348 -5.570 16.843 1.00 97.75 181 HIS A O 1
ATOM 1422 N N . ILE A 1 182 ? 3.551 -5.357 16.452 1.00 97.88 182 ILE A N 1
ATOM 1423 C CA . ILE A 1 182 ? 3.620 -6.303 15.337 1.00 97.88 182 ILE A CA 1
ATOM 1424 C C . ILE A 1 182 ? 4.385 -7.568 15.733 1.00 97.88 182 ILE A C 1
ATOM 1426 O O . ILE A 1 182 ? 5.409 -7.513 16.412 1.00 97.88 182 ILE A O 1
ATOM 1430 N N . ARG A 1 183 ? 3.890 -8.726 15.290 1.00 97.69 183 ARG A N 1
ATOM 1431 C CA . ARG A 1 183 ? 4.598 -10.011 15.350 1.00 97.69 183 ARG A CA 1
ATOM 1432 C C . ARG A 1 183 ? 4.782 -10.526 13.930 1.00 97.69 183 ARG A C 1
ATOM 1434 O O . ARG A 1 183 ? 3.794 -10.717 13.225 1.00 97.69 183 ARG A O 1
ATOM 1441 N N . HIS A 1 184 ? 6.022 -10.802 13.551 1.00 97.06 184 HIS A N 1
ATOM 1442 C CA . HIS A 1 184 ? 6.357 -11.511 12.317 1.00 97.06 184 HIS A CA 1
ATOM 1443 C C . HIS A 1 184 ? 6.443 -13.007 12.630 1.00 97.06 184 HIS A C 1
ATOM 1445 O O . HIS A 1 184 ? 7.166 -13.398 13.547 1.00 97.06 184 HIS A O 1
ATOM 1451 N N . ILE A 1 185 ? 5.651 -13.826 11.937 1.00 97.06 185 ILE A N 1
ATOM 1452 C CA . ILE A 1 185 ? 5.462 -15.250 12.258 1.00 97.06 185 ILE A CA 1
ATOM 1453 C C . ILE A 1 185 ? 6.006 -16.124 11.128 1.00 97.06 185 ILE A C 1
ATOM 1455 O O . ILE A 1 185 ? 6.759 -17.056 11.391 1.00 97.06 185 ILE A O 1
ATOM 1459 N N . ASN A 1 186 ? 5.654 -15.808 9.882 1.00 97.44 186 ASN A N 1
ATOM 1460 C CA . ASN A 1 186 ? 6.141 -16.480 8.683 1.00 97.44 186 ASN A CA 1
ATOM 1461 C C . ASN A 1 186 ? 6.485 -15.455 7.595 1.00 97.44 186 ASN A C 1
ATOM 1463 O O . ASN A 1 186 ? 5.900 -14.374 7.543 1.00 97.44 186 ASN A O 1
ATOM 1467 N N . GLU A 1 187 ? 7.407 -15.824 6.708 1.00 96.44 187 GLU A N 1
ATOM 1468 C CA . GLU A 1 187 ? 7.804 -15.017 5.554 1.00 96.44 187 GLU A CA 1
ATOM 1469 C C . GLU A 1 187 ? 6.825 -15.134 4.374 1.00 96.44 187 GLU A C 1
ATOM 1471 O O . GLU A 1 187 ? 6.139 -16.152 4.200 1.00 96.44 187 GLU A O 1
ATOM 1476 N N . ALA A 1 188 ? 6.805 -14.080 3.559 1.00 96.50 188 ALA A N 1
ATOM 1477 C CA . ALA A 1 188 ? 6.075 -13.978 2.302 1.00 96.50 188 ALA A CA 1
ATOM 1478 C C . ALA A 1 188 ? 7.009 -13.455 1.205 1.00 96.50 188 ALA A C 1
ATOM 1480 O O . ALA A 1 188 ? 7.863 -12.605 1.472 1.00 96.50 188 ALA A O 1
ATOM 1481 N N . ASN A 1 189 ? 6.824 -13.940 -0.017 1.00 95.12 189 ASN A N 1
ATOM 1482 C CA . ASN A 1 189 ? 7.627 -13.616 -1.193 1.00 95.12 189 ASN A CA 1
ATOM 1483 C C . ASN A 1 189 ? 6.878 -12.697 -2.161 1.00 95.12 189 ASN A C 1
ATOM 1485 O O . ASN A 1 189 ? 5.656 -12.561 -2.095 1.00 95.12 189 ASN A O 1
ATOM 1489 N N . ALA A 1 190 ? 7.597 -12.091 -3.111 1.00 92.44 190 ALA A N 1
ATOM 1490 C CA . ALA A 1 190 ? 6.960 -11.402 -4.234 1.00 92.44 190 ALA A CA 1
ATOM 1491 C C . ALA A 1 190 ? 5.975 -12.330 -4.970 1.00 92.44 190 ALA A C 1
ATOM 1493 O O . ALA A 1 190 ? 6.307 -13.458 -5.323 1.00 92.44 190 ALA A O 1
ATOM 1494 N N . GLY A 1 191 ? 4.775 -11.823 -5.252 1.00 93.06 191 GLY A N 1
ATOM 1495 C CA . GLY A 1 191 ? 3.723 -12.554 -5.962 1.00 93.06 191 GLY A CA 1
ATOM 1496 C C . GLY A 1 191 ? 2.807 -13.402 -5.075 1.00 93.06 191 GLY A C 1
ATOM 1497 O O . GLY A 1 191 ? 1.701 -13.725 -5.525 1.00 93.06 191 GLY A O 1
ATOM 1498 N N . ASP A 1 192 ? 3.198 -13.685 -3.828 1.00 96.56 192 ASP A N 1
ATOM 1499 C CA . ASP A 1 192 ? 2.351 -14.397 -2.869 1.00 96.56 192 ASP A CA 1
ATOM 1500 C C . ASP A 1 192 ? 1.011 -13.675 -2.709 1.00 96.56 192 ASP A C 1
ATOM 1502 O O . ASP A 1 192 ? 0.951 -12.447 -2.572 1.00 96.56 192 ASP A O 1
ATOM 1506 N N . GLN A 1 193 ? -0.078 -14.441 -2.739 1.00 97.75 193 GLN A N 1
ATOM 1507 C CA . GLN A 1 193 ? -1.411 -13.908 -2.486 1.00 97.75 193 GLN A CA 1
ATOM 1508 C C . GLN A 1 193 ? -1.627 -13.852 -0.977 1.00 97.75 193 GLN A C 1
ATOM 1510 O O . GLN A 1 193 ? -1.558 -14.875 -0.298 1.00 97.75 193 GLN A O 1
ATOM 1515 N N . VAL A 1 194 ? -1.887 -12.658 -0.455 1.00 98.00 194 VAL A N 1
ATOM 1516 C CA . VAL A 1 194 ? -2.057 -12.410 0.977 1.00 98.00 194 VAL A CA 1
ATOM 1517 C C . VAL A 1 194 ? -3.341 -11.642 1.256 1.00 98.00 194 VAL A C 1
ATOM 1519 O O . VAL A 1 194 ? -3.810 -10.861 0.423 1.00 98.00 194 VAL A O 1
ATOM 1522 N N . TYR A 1 195 ? -3.904 -11.839 2.443 1.00 98.00 195 TYR A N 1
ATOM 1523 C CA . TYR A 1 195 ? -5.077 -11.104 2.905 1.00 98.00 195 TYR A CA 1
ATOM 1524 C C . TYR A 1 195 ? -4.990 -10.770 4.395 1.00 98.00 195 TYR A C 1
ATOM 1526 O O . TYR A 1 195 ? -4.361 -11.495 5.162 1.00 98.00 195 TYR A O 1
ATOM 1534 N N . VAL A 1 196 ? -5.610 -9.659 4.800 1.00 98.50 196 VAL A N 1
ATOM 1535 C CA . VAL A 1 196 ? -5.721 -9.249 6.206 1.00 98.50 196 VAL A CA 1
ATOM 1536 C C . VAL A 1 196 ? -7.154 -9.418 6.678 1.00 98.50 196 VAL A C 1
ATOM 1538 O O . VAL A 1 196 ? -8.083 -8.978 6.001 1.00 98.50 196 VAL A O 1
ATOM 1541 N N . GLU A 1 197 ? -7.308 -10.015 7.854 1.00 98.19 197 GLU A N 1
ATOM 1542 C CA . GLU A 1 197 ? -8.557 -10.048 8.609 1.00 98.19 197 GLU A CA 1
ATOM 1543 C C . GLU A 1 197 ? -8.444 -9.156 9.846 1.00 98.19 197 GLU A C 1
ATOM 1545 O O . GLU A 1 197 ? -7.504 -9.278 10.636 1.00 98.19 197 GLU A O 1
ATOM 1550 N N . ALA A 1 198 ? -9.406 -8.250 9.989 1.00 98.44 198 ALA A N 1
ATOM 1551 C CA . ALA A 1 198 ? -9.502 -7.262 11.048 1.00 98.44 198 ALA A CA 1
ATOM 1552 C C . ALA A 1 198 ? -10.566 -7.663 12.073 1.00 98.44 198 ALA A C 1
ATOM 1554 O O . ALA A 1 198 ? -11.734 -7.877 11.739 1.00 98.44 198 ALA A O 1
ATOM 1555 N N . LEU A 1 199 ? -10.175 -7.692 13.343 1.00 98.62 199 LEU A N 1
ATOM 1556 C CA . LEU A 1 199 ? -11.062 -7.906 14.475 1.00 98.62 199 LEU A CA 1
ATOM 1557 C C . LEU A 1 199 ? -11.047 -6.672 15.384 1.00 98.62 199 LEU A C 1
ATOM 1559 O O . LEU A 1 199 ? -10.034 -6.358 16.007 1.00 98.62 199 LEU A O 1
ATOM 1563 N N . LEU A 1 200 ? -12.189 -5.995 15.498 1.00 98.56 200 LEU A N 1
ATOM 1564 C CA . LEU A 1 200 ? -12.428 -5.001 16.546 1.00 98.56 200 LEU A CA 1
ATOM 1565 C C . LEU A 1 200 ? -12.403 -5.658 17.936 1.00 98.56 200 LEU A C 1
ATOM 1567 O O . LEU A 1 200 ? -13.163 -6.590 18.205 1.00 98.56 200 LEU A O 1
ATOM 1571 N N . LEU A 1 201 ? -11.521 -5.170 18.804 1.00 98.19 201 LEU A N 1
ATOM 1572 C CA . LEU A 1 201 ? -11.420 -5.573 20.205 1.00 98.19 201 LEU A CA 1
ATOM 1573 C C . LEU A 1 201 ? -12.209 -4.626 21.112 1.00 98.19 201 LEU A C 1
ATOM 1575 O O . LEU A 1 201 ? -12.942 -5.101 21.977 1.00 98.19 201 LEU A O 1
ATOM 1579 N N . ASP A 1 202 ? -12.094 -3.318 20.879 1.00 97.50 202 ASP A N 1
ATOM 1580 C CA . ASP A 1 202 ? -12.837 -2.268 21.585 1.00 97.50 202 ASP A CA 1
ATOM 1581 C C . ASP A 1 202 ? -13.076 -1.071 20.651 1.00 97.50 202 ASP A C 1
ATOM 1583 O O . ASP A 1 202 ? -12.129 -0.469 20.150 1.00 97.50 202 ASP A O 1
ATOM 1587 N N . GLY A 1 203 ? -14.337 -0.725 20.401 1.00 95.06 203 GLY A N 1
ATOM 1588 C CA . GLY A 1 203 ? -14.757 0.449 19.631 1.00 95.06 203 GLY A CA 1
ATOM 1589 C C . GLY A 1 203 ? -15.461 1.525 20.460 1.00 95.06 203 GLY A C 1
ATOM 1590 O O . GLY A 1 203 ? -16.168 2.353 19.886 1.00 95.06 203 GLY A O 1
ATOM 1591 N N . GLN A 1 204 ? -15.356 1.501 21.794 1.00 90.56 204 GLN A N 1
ATOM 1592 C CA . GLN A 1 204 ? -16.119 2.407 22.653 1.00 90.56 204 GLN A CA 1
ATOM 1593 C C . GLN A 1 204 ? -15.481 3.795 22.824 1.00 90.56 204 GLN A C 1
ATOM 1595 O O . GLN A 1 204 ? -14.266 3.991 22.943 1.00 90.56 204 GLN A O 1
ATOM 1600 N N . GLY A 1 205 ? -16.350 4.804 22.929 1.00 93.12 205 GLY A N 1
ATOM 1601 C CA . GLY A 1 205 ? -15.951 6.183 23.186 1.00 93.12 205 GLY A CA 1
ATOM 1602 C C . GLY A 1 205 ? -15.060 6.733 22.074 1.00 93.12 205 GLY A C 1
ATOM 1603 O O . GLY A 1 205 ? -15.463 6.794 20.921 1.00 93.12 205 GLY A O 1
ATOM 1604 N N . LYS A 1 206 ? -13.853 7.182 22.431 1.00 95.88 206 LYS A N 1
ATOM 1605 C CA . LYS A 1 206 ? -12.896 7.815 21.504 1.00 95.88 206 LYS A CA 1
ATOM 1606 C C . LYS A 1 206 ? -11.745 6.901 21.080 1.00 95.88 206 LYS A C 1
ATOM 1608 O O . LYS A 1 206 ? -10.798 7.383 20.465 1.00 95.88 206 LYS A O 1
ATOM 1613 N N . LYS A 1 207 ? -11.758 5.630 21.484 1.00 97.00 207 LYS A N 1
ATOM 1614 C CA . LYS A 1 207 ? -10.690 4.669 21.194 1.00 97.00 207 LYS A CA 1
ATOM 1615 C C . LYS A 1 207 ? -11.194 3.624 20.208 1.00 97.00 207 LYS A C 1
ATOM 1617 O O . LYS A 1 207 ? -12.362 3.261 20.240 1.00 97.00 207 LYS A O 1
ATOM 1622 N N . MET A 1 208 ? -10.298 3.156 19.353 1.00 98.25 208 MET A N 1
ATOM 1623 C CA . MET A 1 208 ? -10.501 1.969 18.535 1.00 98.25 208 MET A CA 1
ATOM 1624 C C . MET A 1 208 ? -9.300 1.052 18.745 1.00 98.25 208 MET A C 1
ATOM 1626 O O . MET A 1 208 ? -8.168 1.427 18.456 1.00 98.25 208 MET A O 1
ATOM 1630 N N . HIS A 1 209 ? -9.539 -0.132 19.288 1.00 98.50 209 HIS A N 1
ATOM 1631 C CA . HIS A 1 209 ? -8.555 -1.183 19.496 1.00 98.50 209 HIS A CA 1
ATOM 1632 C C . HIS A 1 209 ? -8.842 -2.288 18.492 1.00 98.50 209 HIS A C 1
ATOM 1634 O O . HIS A 1 209 ? -9.900 -2.915 18.534 1.00 98.50 209 HIS A O 1
ATOM 1640 N N . ILE A 1 210 ? -7.922 -2.491 17.559 1.00 98.31 210 ILE A N 1
ATOM 1641 C CA . ILE A 1 210 ? -8.077 -3.407 16.430 1.00 98.31 210 ILE A CA 1
ATOM 1642 C C . ILE A 1 210 ? -6.941 -4.423 16.426 1.00 98.31 210 ILE A C 1
ATOM 1644 O O . ILE A 1 210 ? -5.789 -4.098 16.721 1.00 98.31 210 ILE A O 1
ATOM 1648 N N . PHE A 1 211 ? -7.271 -5.663 16.081 1.00 98.75 211 PHE A N 1
ATOM 1649 C CA . PHE A 1 211 ? -6.311 -6.733 15.867 1.00 98.75 211 PHE A CA 1
ATOM 1650 C C . PHE A 1 211 ? -6.389 -7.204 14.421 1.00 98.75 211 PHE A C 1
ATOM 1652 O O . PHE A 1 211 ? -7.415 -7.718 13.979 1.00 98.75 211 PHE A O 1
ATOM 1659 N N . ASN A 1 212 ? -5.297 -7.035 13.689 1.00 98.69 212 ASN A N 1
ATOM 1660 C CA . ASN A 1 212 ? -5.166 -7.470 12.311 1.00 98.69 212 ASN A CA 1
ATOM 1661 C C . ASN A 1 212 ? -4.322 -8.745 12.227 1.00 98.69 212 ASN A C 1
ATOM 1663 O O . ASN A 1 212 ? -3.250 -8.829 12.829 1.00 98.69 212 ASN A O 1
ATOM 1667 N N . SER A 1 213 ? -4.765 -9.705 11.420 1.00 98.62 213 SER A N 1
ATOM 1668 C CA . SER A 1 213 ? -4.019 -10.927 11.102 1.00 98.62 213 SER A CA 1
ATOM 1669 C C . SER A 1 213 ? -3.786 -11.007 9.600 1.00 98.62 213 SER A C 1
ATOM 1671 O O . SER A 1 213 ? -4.739 -10.964 8.828 1.00 98.62 213 SER A O 1
ATOM 1673 N N . LEU A 1 214 ? -2.522 -11.089 9.182 1.00 98.62 214 LEU A N 1
ATOM 1674 C CA . LEU A 1 214 ? -2.124 -11.256 7.787 1.00 98.62 214 LEU A CA 1
ATOM 1675 C C . LEU A 1 214 ? -1.909 -12.740 7.504 1.00 98.62 214 LEU A C 1
ATOM 1677 O O . LEU A 1 214 ? -1.081 -13.380 8.153 1.00 98.62 214 LEU A O 1
ATOM 1681 N N . TYR A 1 215 ? -2.596 -13.254 6.496 1.00 98.62 215 TYR A N 1
ATOM 1682 C CA . TYR A 1 215 ? -2.523 -14.640 6.059 1.00 98.62 215 TYR A CA 1
ATOM 1683 C C . TYR A 1 215 ? -2.017 -14.738 4.626 1.00 98.62 215 TYR A C 1
ATOM 1685 O O . TYR A 1 215 ? -2.269 -13.862 3.797 1.00 98.62 215 TYR A O 1
ATOM 1693 N N . HIS A 1 216 ? -1.340 -15.840 4.332 1.00 98.31 216 HIS A N 1
ATOM 1694 C CA . HIS A 1 216 ? -1.147 -16.309 2.970 1.00 98.31 216 HIS A CA 1
ATOM 1695 C C . HIS A 1 216 ? -2.440 -16.966 2.458 1.00 98.31 216 HIS A C 1
ATOM 1697 O O . HIS A 1 216 ? -3.269 -17.425 3.245 1.00 98.31 216 HIS A O 1
ATOM 1703 N N . ALA A 1 217 ? -2.627 -17.038 1.140 1.00 97.31 217 ALA A N 1
ATOM 1704 C CA . ALA A 1 217 ? -3.823 -17.617 0.525 1.00 97.31 217 ALA A CA 1
ATOM 1705 C C . ALA A 1 217 ? -4.034 -19.111 0.837 1.00 97.31 217 ALA A C 1
ATOM 1707 O O . ALA A 1 217 ? -5.153 -19.600 0.703 1.00 97.31 217 ALA A O 1
ATOM 1708 N N . ASP A 1 218 ? -2.994 -19.826 1.278 1.00 97.00 218 ASP A N 1
ATOM 1709 C CA . ASP A 1 218 ? -3.094 -21.208 1.775 1.00 97.00 218 ASP A CA 1
ATOM 1710 C C . ASP A 1 218 ? -3.569 -21.318 3.240 1.00 97.00 218 ASP A C 1
ATOM 1712 O O . ASP A 1 218 ? -3.689 -22.423 3.766 1.00 97.00 218 ASP A O 1
ATOM 1716 N N . GLY A 1 219 ? -3.840 -20.190 3.905 1.00 96.69 219 GLY A N 1
ATOM 1717 C CA . GLY A 1 219 ? -4.299 -20.123 5.294 1.00 96.69 219 GLY A CA 1
ATOM 1718 C C . GLY A 1 219 ? -3.183 -20.008 6.338 1.00 96.69 219 GLY A C 1
ATOM 1719 O O . GLY A 1 219 ? -3.474 -19.902 7.530 1.00 96.69 219 GLY A O 1
ATOM 1720 N N . ARG A 1 220 ? -1.903 -19.994 5.941 1.00 97.69 220 ARG A N 1
ATOM 1721 C CA . ARG A 1 220 ? -0.784 -19.806 6.875 1.00 97.69 220 ARG A CA 1
ATOM 1722 C C . ARG A 1 220 ? -0.762 -18.378 7.425 1.00 97.69 220 ARG A C 1
ATOM 1724 O O . ARG A 1 220 ? -0.764 -17.411 6.668 1.00 97.69 220 ARG A O 1
ATOM 1731 N N . LEU A 1 221 ? -0.677 -18.239 8.749 1.00 98.38 221 LEU A N 1
ATOM 1732 C CA . LEU A 1 221 ? -0.539 -16.942 9.419 1.00 98.38 221 LEU A CA 1
ATOM 1733 C C . LEU A 1 221 ? 0.875 -16.378 9.213 1.00 98.38 221 LEU A C 1
ATOM 1735 O O . LEU A 1 221 ? 1.859 -16.990 9.629 1.00 98.38 221 LEU A O 1
ATOM 1739 N N . LEU A 1 222 ? 0.972 -15.204 8.594 1.00 98.31 222 LEU A N 1
ATOM 1740 C CA . LEU A 1 222 ? 2.228 -14.529 8.264 1.00 98.31 222 LEU A CA 1
ATOM 1741 C C . LEU A 1 222 ? 2.650 -13.536 9.344 1.00 98.31 222 LEU A C 1
ATOM 1743 O O . LEU A 1 222 ? 3.799 -13.530 9.782 1.00 98.31 222 LEU A O 1
ATOM 1747 N N . ALA A 1 223 ? 1.716 -12.709 9.804 1.00 98.44 223 ALA A N 1
ATOM 1748 C CA . ALA A 1 223 ? 1.978 -11.708 10.827 1.00 98.44 223 ALA A CA 1
ATOM 1749 C C . ALA A 1 223 ? 0.692 -11.302 11.547 1.00 98.44 223 ALA A C 1
ATOM 1751 O O . ALA A 1 223 ? -0.405 -11.452 11.014 1.00 98.44 223 ALA A O 1
ATOM 1752 N N . THR A 1 224 ? 0.834 -10.720 12.733 1.00 98.56 224 THR A N 1
ATOM 1753 C CA . THR A 1 224 ? -0.274 -10.079 13.455 1.00 98.56 224 THR A CA 1
ATOM 1754 C C . THR A 1 224 ? 0.106 -8.662 13.841 1.00 98.56 224 THR A C 1
ATOM 1756 O O . THR A 1 224 ? 1.264 -8.426 14.193 1.00 98.56 224 THR A O 1
ATOM 1759 N N . CYS A 1 225 ? -0.854 -7.745 13.859 1.00 98.50 225 CYS A N 1
ATOM 1760 C CA . CYS A 1 225 ? -0.660 -6.394 14.362 1.00 98.50 225 CYS A CA 1
ATOM 1761 C C . CYS A 1 225 ? -1.832 -5.954 15.234 1.00 98.50 225 CYS A C 1
ATOM 1763 O O . CYS A 1 225 ? -2.974 -5.904 14.785 1.00 98.50 225 CYS A O 1
ATOM 1765 N N . GLU A 1 226 ? -1.528 -5.627 16.482 1.00 98.56 226 GLU A N 1
ATOM 1766 C CA . GLU A 1 226 ? -2.460 -5.034 17.432 1.00 98.56 226 GLU A CA 1
ATOM 1767 C C . GLU A 1 226 ? -2.252 -3.522 17.440 1.00 98.56 226 GLU A C 1
ATOM 1769 O O . GLU A 1 226 ? -1.122 -3.060 17.599 1.00 98.56 226 GLU A O 1
ATOM 1774 N N . GLN A 1 227 ? -3.317 -2.749 17.237 1.00 98.50 227 GLN A N 1
ATOM 1775 C CA . GLN A 1 227 ? -3.231 -1.294 17.135 1.00 98.50 227 GLN A CA 1
ATOM 1776 C C . GLN A 1 227 ? -4.270 -0.616 18.019 1.00 98.50 227 GLN A C 1
ATOM 1778 O O . GLN A 1 227 ? -5.418 -1.052 18.109 1.00 98.50 227 GLN A O 1
ATOM 1783 N N . ILE A 1 228 ? -3.865 0.496 18.629 1.00 98.31 228 ILE A N 1
ATOM 1784 C CA . ILE A 1 228 ? -4.766 1.421 19.314 1.00 98.31 228 ILE A CA 1
ATOM 1785 C C . ILE A 1 228 ? -4.803 2.710 18.509 1.00 98.31 228 ILE A C 1
ATOM 1787 O O . ILE A 1 228 ? -3.769 3.334 18.269 1.00 98.31 228 ILE A O 1
ATOM 1791 N N . LEU A 1 229 ? -6.005 3.128 18.134 1.00 98.44 229 LEU A N 1
ATOM 1792 C CA . LEU A 1 229 ? -6.284 4.386 17.470 1.00 98.44 229 LEU A CA 1
ATOM 1793 C C . LEU A 1 229 ? -7.132 5.282 18.372 1.00 98.44 229 LEU A C 1
ATOM 1795 O O . LEU A 1 229 ? -7.955 4.817 19.163 1.00 98.44 229 LEU A O 1
ATOM 1799 N N . LEU A 1 230 ? -6.937 6.589 18.237 1.00 98.31 230 LEU A N 1
ATOM 1800 C CA . LEU A 1 230 ? -7.682 7.617 18.952 1.00 98.31 230 LEU A CA 1
ATOM 1801 C C . LEU A 1 230 ? -8.441 8.483 17.956 1.00 98.31 230 LEU A C 1
ATOM 1803 O O . LEU A 1 230 ? -7.835 9.033 17.039 1.00 98.31 230 LEU A O 1
ATOM 1807 N N . HIS A 1 231 ? -9.741 8.645 18.174 1.00 98.44 231 HIS A N 1
ATOM 1808 C CA . HIS A 1 231 ? -10.548 9.592 17.423 1.00 98.44 231 HIS A CA 1
ATOM 1809 C C . HIS A 1 231 ? -10.179 11.022 17.825 1.00 98.44 231 HIS A C 1
ATOM 1811 O O . HIS A 1 231 ? -10.129 11.352 19.017 1.00 98.44 231 HIS A O 1
ATOM 1817 N N . VAL A 1 232 ? -9.917 11.873 16.839 1.00 97.88 232 VAL A N 1
ATOM 1818 C CA . VAL A 1 232 ? -9.410 13.235 16.987 1.00 97.88 232 VAL A CA 1
ATOM 1819 C C . VAL A 1 232 ? -10.170 14.206 16.095 1.00 97.88 232 VAL A C 1
ATOM 1821 O O . VAL A 1 232 ? -10.504 13.897 14.955 1.00 97.88 232 VAL A O 1
ATOM 1824 N N . SER A 1 233 ? -10.363 15.419 16.606 1.00 97.81 233 SER A N 1
ATOM 1825 C CA . SER A 1 233 ? -10.736 16.567 15.781 1.00 97.81 233 SER A CA 1
ATOM 1826 C C . SER A 1 233 ? -9.476 17.096 15.097 1.00 97.81 233 SER A C 1
ATOM 1828 O O . SER A 1 233 ? -8.471 17.380 15.756 1.00 97.81 233 SER A O 1
ATOM 1830 N N . LEU A 1 234 ? -9.516 17.228 13.774 1.00 96.12 234 LEU A N 1
ATOM 1831 C CA . LEU A 1 234 ? -8.416 17.759 12.968 1.00 96.12 234 LEU A CA 1
ATOM 1832 C C . LEU A 1 234 ? -8.219 19.261 13.196 1.00 96.12 234 LEU A C 1
ATOM 1834 O O . LEU A 1 234 ? -7.091 19.739 13.105 1.00 96.12 234 LEU A O 1
ATOM 1838 N N . GLU A 1 235 ? -9.285 19.975 13.567 1.00 96.62 235 GLU A N 1
ATOM 1839 C CA . GLU A 1 235 ? -9.237 21.389 13.949 1.00 96.62 235 GLU A CA 1
ATOM 1840 C C . GLU A 1 235 ? -8.485 21.588 15.272 1.00 96.62 235 GLU A C 1
ATOM 1842 O O . GLU A 1 235 ? -7.516 22.341 15.348 1.00 96.62 235 GLU A O 1
ATOM 1847 N N . THR A 1 236 ? -8.900 20.885 16.330 1.00 96.75 236 THR A N 1
ATOM 1848 C CA . THR A 1 236 ? -8.351 21.103 17.681 1.00 96.75 236 THR A CA 1
ATOM 1849 C C . THR A 1 236 ? -7.130 20.242 17.993 1.00 96.75 236 THR A C 1
ATOM 1851 O O . THR A 1 236 ? -6.445 20.489 18.989 1.00 96.75 236 THR A O 1
ATOM 1854 N N . ARG A 1 237 ? -6.868 19.211 17.177 1.00 94.19 237 ARG A N 1
ATOM 1855 C CA . ARG A 1 237 ? -5.826 18.186 17.375 1.00 94.19 237 ARG A CA 1
ATOM 1856 C C . ARG A 1 237 ? -5.953 17.470 18.726 1.00 94.19 237 ARG A C 1
ATOM 1858 O O . ARG A 1 237 ? -4.967 16.992 19.285 1.00 94.19 237 ARG A O 1
ATOM 1865 N N . ARG A 1 238 ? -7.172 17.403 19.268 1.00 96.69 238 ARG A N 1
ATOM 1866 C CA . ARG A 1 238 ? -7.497 16.753 20.542 1.00 96.69 238 ARG A CA 1
ATOM 1867 C C . ARG A 1 238 ? -8.436 15.585 20.320 1.00 96.69 238 ARG A C 1
ATOM 1869 O O . ARG A 1 238 ? -9.241 15.575 19.392 1.00 96.69 238 ARG A O 1
ATOM 1876 N N . THR A 1 239 ? -8.348 14.611 21.219 1.00 97.44 239 THR A N 1
ATOM 1877 C CA . THR A 1 239 ? -9.236 13.453 21.177 1.00 97.44 239 THR A CA 1
ATOM 1878 C C . THR A 1 239 ? -10.674 13.869 21.465 1.00 97.44 239 THR A C 1
ATOM 1880 O O . THR A 1 239 ? -10.909 14.545 22.470 1.00 97.44 239 THR A O 1
ATOM 1883 N N . THR A 1 240 ? -11.617 13.401 20.661 1.00 97.38 240 THR A N 1
ATOM 1884 C CA . THR A 1 240 ? -13.055 13.658 20.820 1.00 97.38 240 THR A CA 1
ATOM 1885 C C . THR A 1 240 ? -13.841 12.383 20.527 1.00 97.38 240 THR A C 1
ATOM 1887 O O . THR A 1 240 ? -13.291 11.459 19.934 1.00 97.38 240 THR A O 1
ATOM 1890 N N . ALA A 1 241 ? -15.100 12.300 20.950 1.00 97.12 241 ALA A N 1
ATOM 1891 C CA . ALA A 1 241 ? -15.963 11.195 20.537 1.00 97.12 241 ALA A CA 1
ATOM 1892 C C . ALA A 1 241 ? -16.230 11.264 19.016 1.00 97.12 241 ALA A C 1
ATOM 1894 O O . ALA A 1 241 ? -16.307 12.372 18.478 1.00 97.12 241 ALA A O 1
ATOM 1895 N N . PRO A 1 242 ? -16.362 10.119 18.323 1.00 97.31 242 PRO A N 1
ATOM 1896 C CA . PRO A 1 242 ? -16.782 10.093 16.927 1.00 97.31 242 PRO A CA 1
ATOM 1897 C C . PRO A 1 242 ? -18.215 10.609 16.774 1.00 97.31 242 PRO A C 1
ATOM 1899 O O . PRO A 1 242 ? -19.001 10.604 17.727 1.00 97.31 242 PRO A O 1
ATOM 1902 N N . LYS A 1 243 ? -18.579 11.039 15.560 1.00 96.81 243 LYS A N 1
ATOM 1903 C CA . LYS A 1 243 ? -19.975 11.391 15.254 1.00 96.81 243 LYS A CA 1
ATOM 1904 C C . LYS A 1 243 ? -20.866 10.152 15.386 1.00 96.81 243 LYS A C 1
ATOM 1906 O O . LYS A 1 243 ? -20.405 9.027 15.188 1.00 96.81 243 LYS A O 1
ATOM 1911 N N . ALA A 1 244 ? -22.151 10.377 15.671 1.00 96.56 244 ALA A N 1
ATOM 1912 C CA . ALA A 1 244 ? -23.120 9.324 15.987 1.00 96.56 244 ALA A CA 1
ATOM 1913 C C . ALA A 1 244 ? -23.106 8.160 14.983 1.00 96.56 244 ALA A C 1
ATOM 1915 O O . ALA A 1 244 ? -22.975 7.022 15.406 1.00 96.56 244 ALA A O 1
ATOM 1916 N N . ALA A 1 245 ? -23.112 8.443 13.676 1.00 96.44 245 ALA A N 1
ATOM 1917 C CA . ALA A 1 245 ? -23.109 7.408 12.639 1.00 96.44 245 ALA A CA 1
ATOM 1918 C C . ALA A 1 245 ? -21.912 6.438 12.745 1.00 96.44 245 ALA A C 1
ATOM 1920 O O . ALA A 1 245 ? -22.094 5.225 12.682 1.00 96.44 245 ALA A O 1
ATOM 1921 N N . VAL A 1 246 ? -20.699 6.957 12.968 1.00 97.62 246 VAL A N 1
ATOM 1922 C CA . VAL A 1 246 ? -19.492 6.127 13.135 1.00 97.62 246 VAL A CA 1
ATOM 1923 C C . VAL A 1 246 ? -19.535 5.369 14.463 1.00 97.62 246 VAL A C 1
ATOM 1925 O O . VAL A 1 246 ? -19.202 4.187 14.516 1.00 97.62 246 VAL A O 1
ATOM 1928 N N . GLY A 1 247 ? -19.985 6.023 15.539 1.00 97.19 247 GLY A N 1
ATOM 1929 C CA . GLY A 1 247 ? -20.133 5.386 16.851 1.00 97.19 247 GLY A CA 1
ATOM 1930 C C . GLY A 1 247 ? -21.157 4.244 16.862 1.00 97.19 247 GLY A C 1
ATOM 1931 O O . GLY A 1 247 ? -20.896 3.189 17.435 1.00 97.19 247 GLY A O 1
ATOM 1932 N N . GLU A 1 248 ? -22.299 4.425 16.200 1.00 97.31 248 GLU A N 1
ATOM 1933 C CA . GLU A 1 248 ? -23.349 3.410 16.047 1.00 97.31 248 GLU A CA 1
ATOM 1934 C C . GLU A 1 248 ? -22.860 2.219 15.217 1.00 97.31 248 GLU A C 1
ATOM 1936 O O . GLU A 1 248 ? -23.093 1.068 15.595 1.00 97.31 248 GLU A O 1
ATOM 1941 N N . MET A 1 249 ? -22.118 2.482 14.136 1.00 97.50 249 MET A N 1
ATOM 1942 C CA . MET A 1 249 ? -21.516 1.434 13.314 1.00 97.50 249 MET A CA 1
ATOM 1943 C C . MET A 1 249 ? -20.495 0.609 14.108 1.00 97.50 249 MET A C 1
ATOM 1945 O O . MET A 1 249 ? -20.552 -0.621 14.102 1.00 97.50 249 MET A O 1
ATOM 1949 N N . LEU A 1 250 ? -19.609 1.266 14.864 1.00 98.00 250 LEU A N 1
ATOM 1950 C CA . LEU A 1 250 ? -18.651 0.585 15.739 1.00 98.00 250 LEU A CA 1
ATOM 1951 C C . LEU A 1 250 ? -19.343 -0.240 16.826 1.00 98.00 250 LEU A C 1
ATOM 1953 O O . LEU A 1 250 ? -18.920 -1.362 17.091 1.00 98.00 250 LEU A O 1
ATOM 1957 N N . ALA A 1 251 ? -20.421 0.270 17.426 1.00 97.75 251 ALA A N 1
ATOM 1958 C CA . ALA A 1 251 ? -21.191 -0.466 18.426 1.00 97.75 251 ALA A CA 1
ATOM 1959 C C . ALA A 1 251 ? -21.853 -1.726 17.839 1.00 97.75 251 ALA A C 1
ATOM 1961 O O . ALA A 1 251 ? -21.858 -2.777 18.484 1.00 97.75 251 ALA A O 1
ATOM 1962 N N . MET A 1 252 ? -22.370 -1.642 16.609 1.00 97.62 252 MET A N 1
ATOM 1963 C CA . MET A 1 252 ? -22.919 -2.792 15.887 1.00 97.62 252 MET A CA 1
ATOM 1964 C C . MET A 1 252 ? -21.840 -3.853 15.633 1.00 97.62 252 MET A C 1
ATOM 1966 O O . MET A 1 252 ? -22.033 -5.015 15.997 1.00 97.62 252 MET A O 1
ATOM 1970 N N . ILE A 1 253 ? -20.681 -3.453 15.096 1.00 98.06 253 ILE A N 1
ATOM 1971 C CA . ILE A 1 253 ? -19.551 -4.364 14.847 1.00 98.06 253 ILE A CA 1
ATOM 1972 C C . ILE A 1 253 ? -19.069 -4.994 16.160 1.00 98.06 253 ILE A C 1
ATOM 1974 O O . ILE A 1 253 ? -18.879 -6.207 16.233 1.00 98.06 253 ILE A O 1
ATOM 1978 N N . GLN A 1 254 ? -18.928 -4.199 17.225 1.00 98.06 254 GLN A N 1
ATOM 1979 C CA . GLN A 1 254 ? -18.513 -4.679 18.544 1.00 98.06 254 GLN A CA 1
ATOM 1980 C C . GLN A 1 254 ? -19.448 -5.781 19.063 1.00 98.06 254 GLN A C 1
ATOM 1982 O O . GLN A 1 254 ? -18.977 -6.827 19.501 1.00 98.06 254 GLN A O 1
ATOM 1987 N N . ALA A 1 255 ? -20.769 -5.597 18.952 1.00 98.00 255 ALA A N 1
ATOM 1988 C CA . ALA A 1 255 ? -21.755 -6.576 19.416 1.00 98.00 255 ALA A CA 1
ATOM 1989 C C . ALA A 1 255 ? -21.667 -7.930 18.686 1.00 98.00 255 ALA A C 1
ATOM 1991 O O . ALA A 1 255 ? -22.059 -8.969 19.236 1.00 98.00 255 ALA A O 1
ATOM 1992 N N . HIS A 1 256 ? -21.174 -7.935 17.448 1.00 98.12 256 HIS A N 1
ATOM 1993 C CA . HIS A 1 256 ? -20.835 -9.155 16.728 1.00 98.12 256 HIS A CA 1
ATOM 1994 C C . HIS A 1 256 ? -19.488 -9.722 17.173 1.00 98.12 256 HIS A C 1
ATOM 1996 O O . HIS A 1 256 ? -19.399 -10.896 17.533 1.00 98.12 256 HIS A O 1
ATOM 2002 N N . HIS A 1 257 ? -18.455 -8.885 17.191 1.00 98.31 257 HIS A N 1
ATOM 2003 C CA . HIS A 1 257 ? -17.083 -9.300 17.450 1.00 98.31 257 HIS A CA 1
ATOM 2004 C C . HIS A 1 257 ? -16.843 -9.777 18.888 1.00 98.31 257 HIS A C 1
ATOM 2006 O O . HIS A 1 257 ? -15.980 -10.623 19.114 1.00 98.31 257 HIS A O 1
ATOM 2012 N N . ASP A 1 258 ? -17.645 -9.326 19.853 1.00 97.50 258 ASP A N 1
ATOM 2013 C CA . ASP A 1 258 ? -17.616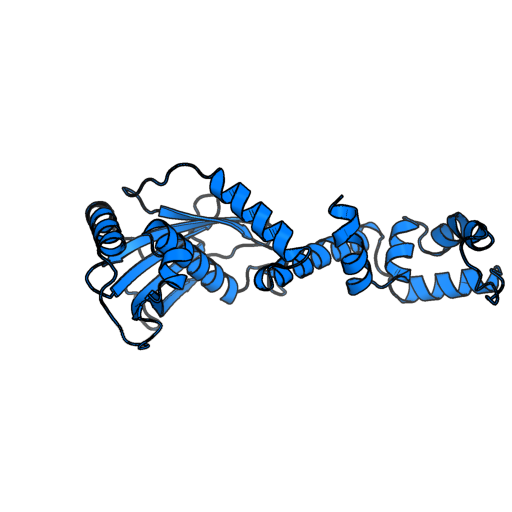 -9.829 21.231 1.00 97.50 258 ASP A CA 1
ATOM 2014 C C . ASP A 1 258 ? -17.993 -11.309 21.354 1.00 97.50 258 ASP A C 1
ATOM 2016 O O . ASP A 1 258 ? -17.652 -11.953 22.346 1.00 97.50 258 ASP A O 1
ATOM 2020 N N . LYS A 1 259 ? -18.671 -11.863 20.343 1.00 97.44 259 LYS A N 1
ATOM 2021 C CA . LYS A 1 259 ? -19.065 -13.278 20.287 1.00 97.44 259 LYS A CA 1
ATOM 2022 C C . LYS A 1 259 ? -18.016 -14.154 19.598 1.00 97.44 259 LYS A C 1
ATOM 2024 O O . LYS A 1 259 ? -18.160 -15.376 19.603 1.00 97.44 259 LYS A O 1
ATOM 2029 N N . LEU A 1 260 ? -16.994 -13.555 18.986 1.00 97.56 260 LEU A N 1
ATOM 2030 C CA . LEU A 1 260 ? -15.960 -14.270 18.245 1.00 97.56 260 LEU A CA 1
ATOM 2031 C C . LEU A 1 260 ? -14.841 -14.763 19.175 1.00 97.56 260 LEU A C 1
ATOM 2033 O O . LEU A 1 260 ? -14.542 -14.123 20.189 1.00 97.56 260 LEU A O 1
ATOM 2037 N N . PRO A 1 261 ? -14.180 -15.888 18.840 1.00 95.88 261 PRO A N 1
ATOM 2038 C CA . PRO A 1 261 ? -12.992 -16.317 19.564 1.00 95.88 261 PRO A CA 1
ATOM 2039 C C . PRO A 1 261 ? -11.898 -15.251 19.454 1.00 95.88 261 PRO A C 1
ATOM 2041 O O . PRO A 1 261 ? -11.686 -14.665 18.393 1.00 95.88 261 PRO A O 1
ATOM 2044 N N . ARG A 1 262 ? -11.182 -15.005 20.555 1.00 95.00 262 ARG A N 1
ATOM 2045 C CA . ARG A 1 262 ? -10.072 -14.048 20.573 1.00 95.00 262 ARG A CA 1
ATOM 2046 C C . ARG A 1 262 ? -8.823 -14.687 19.937 1.00 95.00 262 ARG A C 1
ATOM 2048 O O . ARG A 1 262 ? -8.413 -15.753 20.399 1.00 95.00 262 ARG A O 1
ATOM 2055 N N . PRO A 1 263 ? -8.225 -14.073 18.897 1.00 92.62 263 PRO A N 1
ATOM 2056 C CA . PRO A 1 263 ? -7.009 -14.570 18.262 1.00 92.62 263 PRO A CA 1
ATOM 2057 C C . PRO A 1 263 ? -5.824 -14.689 19.221 1.00 92.62 263 PRO A C 1
ATOM 2059 O O . PRO A 1 263 ? -5.669 -13.907 20.162 1.00 92.62 263 PRO A O 1
ATOM 2062 N N . GLU A 1 264 ? -4.930 -15.632 18.930 1.00 91.62 264 GLU A N 1
ATOM 2063 C CA . GLU A 1 264 ? -3.636 -15.699 19.602 1.00 91.62 264 GLU A CA 1
ATOM 2064 C C . GLU A 1 264 ? -2.792 -14.464 19.248 1.00 91.62 264 GLU A C 1
ATOM 2066 O O . GLU A 1 264 ? -2.624 -14.116 18.081 1.00 91.62 264 GLU A O 1
ATOM 2071 N N . GLY A 1 265 ? -2.189 -13.829 20.254 1.00 92.62 265 GLY A N 1
ATOM 2072 C CA . GLY A 1 265 ? -1.255 -12.720 20.051 1.00 92.62 265 GLY A CA 1
ATOM 2073 C C . GLY A 1 265 ? -1.705 -11.377 20.597 1.00 92.62 265 GLY A C 1
ATOM 2074 O O . GLY A 1 265 ? -0.872 -10.478 20.681 1.00 92.62 265 GLY A O 1
ATOM 2075 N N . ILE A 1 266 ? -2.971 -11.264 20.996 1.00 96.38 266 ILE A N 1
ATOM 2076 C CA . ILE A 1 266 ? -3.494 -10.089 21.697 1.00 96.38 266 ILE A CA 1
ATOM 2077 C C . ILE A 1 266 ? -2.724 -9.890 23.007 1.00 96.38 266 ILE A C 1
ATOM 2079 O O . ILE A 1 266 ? -2.471 -10.848 23.743 1.00 96.38 266 ILE A O 1
ATOM 2083 N N . GLY A 1 267 ? -2.340 -8.647 23.291 1.00 95.44 267 GLY A N 1
ATOM 2084 C CA . GLY A 1 267 ? -1.616 -8.253 24.493 1.00 95.44 267 GLY A CA 1
ATOM 2085 C C . GLY A 1 267 ? -0.176 -8.763 24.551 1.00 95.44 267 GLY A C 1
ATOM 2086 O O . GLY A 1 267 ? 0.427 -8.773 25.628 1.00 95.44 267 GLY A O 1
ATOM 2087 N N . ARG A 1 268 ? 0.396 -9.230 23.431 1.00 95.31 268 ARG A N 1
ATOM 2088 C CA . ARG A 1 268 ? 1.815 -9.611 23.387 1.00 95.31 268 ARG A CA 1
ATOM 2089 C C . ARG A 1 268 ? 2.701 -8.368 23.449 1.00 95.31 268 ARG A C 1
ATOM 2091 O O . ARG A 1 268 ? 2.340 -7.307 22.963 1.00 95.31 268 ARG A O 1
ATOM 2098 N N . ALA A 1 269 ? 3.883 -8.532 24.027 1.00 94.25 269 ALA A N 1
ATOM 2099 C CA . ALA A 1 269 ? 4.901 -7.495 24.119 1.00 94.25 269 ALA A CA 1
ATOM 2100 C C . ALA A 1 269 ? 6.299 -8.114 24.035 1.00 94.25 269 ALA A C 1
ATOM 2102 O O . ALA A 1 269 ? 6.518 -9.275 24.409 1.00 94.25 269 ALA A O 1
ATOM 2103 N N . VAL A 1 270 ? 7.262 -7.325 23.562 1.00 94.06 270 VAL A N 1
ATOM 2104 C CA . VAL A 1 270 ? 8.672 -7.723 23.502 1.00 94.06 270 VAL A CA 1
ATOM 2105 C C . VAL A 1 270 ? 9.191 -8.001 24.916 1.00 94.06 270 VAL A C 1
ATOM 2107 O O . VAL A 1 270 ? 8.966 -7.228 25.842 1.00 94.06 270 VAL A O 1
ATOM 2110 N N . GLY A 1 271 ? 9.882 -9.130 25.091 1.00 92.25 271 GLY A N 1
ATOM 2111 C CA . GLY A 1 271 ? 10.428 -9.550 26.387 1.00 92.25 271 GLY A CA 1
ATOM 2112 C C . GLY A 1 271 ? 9.461 -10.335 27.283 1.00 92.25 271 GLY A C 1
ATOM 2113 O O . GLY A 1 271 ? 9.854 -10.738 28.379 1.00 92.25 271 GLY A O 1
ATOM 2114 N N . GLN A 1 272 ? 8.229 -10.613 26.839 1.00 89.19 272 GLN A N 1
ATOM 2115 C CA . GLN A 1 272 ? 7.331 -11.520 27.560 1.00 89.19 272 GLN A CA 1
ATOM 2116 C C . GLN A 1 272 ? 7.911 -12.936 27.638 1.00 89.19 272 GLN A C 1
ATOM 2118 O O . GLN A 1 272 ? 8.282 -13.535 26.623 1.00 89.19 272 GLN A O 1
ATOM 2123 N N . ARG A 1 273 ? 7.953 -13.490 28.854 1.00 79.12 273 ARG A N 1
ATOM 2124 C CA . ARG A 1 273 ? 8.303 -14.898 29.076 1.00 79.12 273 ARG A CA 1
ATOM 2125 C C . ARG A 1 273 ? 7.183 -15.791 28.530 1.00 79.12 273 ARG A C 1
ATOM 2127 O O . ARG A 1 273 ? 6.024 -15.379 28.519 1.00 79.12 273 ARG A O 1
ATOM 2134 N N . LYS A 1 274 ? 7.562 -16.958 28.004 1.00 63.78 274 LYS A N 1
ATOM 2135 C CA . LYS A 1 274 ? 6.604 -17.984 27.571 1.00 63.78 274 LYS A CA 1
ATOM 2136 C C . LYS A 1 274 ? 5.833 -18.532 28.762 1.00 63.78 274 LYS A C 1
ATOM 2138 O O . LYS A 1 274 ? 6.466 -18.666 29.834 1.00 63.78 274 LYS A O 1
#

Sequence (274 aa):
DDAIRFGFGIRWAQMGLFETYRVAGGEAGMAHFIAQFGPCLSWPWTKLMDVPELTDDLVKTIADQSDAQSGMHSIRELERIRDNNLVAMMRSLKGQNWGAGALLNQHDTRLRAAEPAVDFSAPIRTLARAVPIDWTDYNGHMNEARYLESFSKATDRFMELCGCDADYIAGGDSYFTAESHIRHINEANAGDQVYVEALLLDGQGKKMHIFNSLYHADGRLLATCEQILLHVSLETRRTTAPKAAVGEMLAMIQAHHDKLPRPEGIGRAVGQRK

Secondary structure (DSSP, 8-state):
-HHHHHHHHHHHHHHHHHHHHHHHTGGGHHHHHHHHHGGGGGSSS-S--------HHHHHHHHHHHHHHHTTS-HHHHHHHHHHHHHHHHHHGGGGTSTHHHHHHHHHHHHHHTSPPP-TTS-EEEEEEEPPGGGB-TTSBBPHHHHHHHHHHHHHHHHHHTT-SHHHHHTTEEEEEEEEEEEE-S--BTT-EEEEEEEEEE--TTEEEEEEEEEETTS-EEEEEEEEEEEEETTT-SB-PPPHHHHHHHHHHHHHHTTSPPPTTTT--TT---

Radius of gyration: 25.95 Å; chains: 1; bounding box: 55×43×74 Å